Protein AF-A0A7N0VIN5-F1 (afdb_monomer)

Mean predicted aligned error: 4.64 Å

Foldseek 3Di:
DPDDDDPFFFAFADDLVVFDDDPDQLVVLQVVQQVVAFDLQSRLVTTGDWDKAWDFADDQVRVLVVLVVLLVCQVVLQVVQQGHQHDNNDGPPDSHPNVVSQVGRHPLFEERPCCSPPPPDTPVVVVVSLQARQAQFDDDPNHTQGRGRHGLVCQCVQNRPSGHNHHDDPVRVQNSQVPHYYQWGWGFDDDPPDGGTTTIHTGD

Structure (mmCIF, N/CA/C/O backbone):
data_AF-A0A7N0VIN5-F1
#
_entry.id   AF-A0A7N0VIN5-F1
#
loop_
_atom_site.group_PDB
_atom_site.id
_atom_site.type_symbol
_atom_site.label_atom_id
_atom_site.label_alt_id
_atom_site.label_comp_id
_atom_site.label_asym_id
_atom_site.label_entity_id
_atom_site.label_seq_id
_atom_site.pdbx_PDB_ins_code
_atom_site.Cartn_x
_atom_site.Cartn_y
_atom_site.Cartn_z
_atom_site.occupancy
_atom_site.B_iso_or_equiv
_atom_site.auth_seq_id
_atom_site.auth_comp_id
_atom_site.auth_asym_id
_atom_site.auth_atom_id
_atom_site.pdbx_PDB_model_num
ATOM 1 N N . MET A 1 1 ? -17.273 27.435 9.698 1.00 83.25 1 MET A N 1
ATOM 2 C CA . MET A 1 1 ? -17.588 26.054 9.263 1.00 83.25 1 MET A CA 1
ATOM 3 C C . MET A 1 1 ? -17.747 25.079 10.428 1.00 83.25 1 MET A C 1
ATOM 5 O O . MET A 1 1 ? -18.462 24.111 10.243 1.00 83.25 1 MET A O 1
ATOM 9 N N . GLY A 1 2 ? -17.139 25.304 11.606 1.00 94.44 2 GLY A N 1
ATOM 10 C CA . GLY A 1 2 ? -17.330 24.402 12.757 1.00 94.44 2 GLY A CA 1
ATOM 11 C C . GLY A 1 2 ? -16.689 23.020 12.572 1.00 94.44 2 GLY A C 1
ATOM 12 O O . GLY A 1 2 ? -17.225 22.033 13.057 1.00 94.44 2 GLY A O 1
ATOM 13 N N . ILE A 1 3 ? -15.572 22.951 11.838 1.00 95.62 3 ILE A N 1
ATOM 14 C CA . ILE A 1 3 ? -14.861 21.713 11.487 1.00 95.62 3 ILE A CA 1
ATOM 15 C C . ILE A 1 3 ? -13.491 21.726 12.168 1.00 95.62 3 ILE A C 1
ATOM 17 O O . ILE A 1 3 ? -12.787 22.733 12.100 1.00 95.62 3 ILE A O 1
ATOM 21 N N . GLY A 1 4 ? -13.122 20.608 12.793 1.00 96.06 4 GLY A N 1
ATOM 22 C CA . GLY A 1 4 ? -11.784 20.349 13.325 1.00 96.06 4 GLY A CA 1
ATOM 23 C C . GLY A 1 4 ? -11.135 19.149 12.635 1.00 96.06 4 GLY A C 1
ATOM 24 O O . GLY A 1 4 ? -11.827 18.318 12.048 1.00 96.06 4 GLY A O 1
ATOM 25 N N . PHE A 1 5 ? -9.809 19.055 12.721 1.00 96.62 5 PHE A N 1
ATOM 26 C CA . PHE A 1 5 ? -9.026 17.938 12.192 1.00 96.62 5 PHE A CA 1
ATOM 27 C C . PHE A 1 5 ? -8.421 17.135 13.343 1.00 96.62 5 PHE A C 1
ATOM 29 O O . PHE A 1 5 ? -8.008 17.707 14.350 1.00 96.62 5 PHE A O 1
ATOM 36 N N . LEU A 1 6 ? -8.365 15.813 13.184 1.00 96.38 6 LEU A N 1
ATOM 37 C CA . LEU A 1 6 ? -7.820 14.889 14.176 1.00 96.38 6 LEU A CA 1
ATOM 38 C C . LEU A 1 6 ? -6.637 14.127 13.574 1.00 96.38 6 LEU A C 1
ATOM 40 O O . LEU A 1 6 ? -6.800 13.410 12.589 1.00 96.38 6 LEU A O 1
ATOM 44 N N . GLY A 1 7 ? -5.458 14.270 14.181 1.00 95.88 7 GLY A N 1
ATOM 45 C CA . GLY A 1 7 ? -4.265 13.502 13.827 1.00 95.88 7 GLY A CA 1
ATOM 46 C C . GLY A 1 7 ? -4.231 12.170 14.573 1.00 95.88 7 GLY A C 1
ATOM 47 O O . GLY A 1 7 ? -3.720 12.106 15.688 1.00 95.88 7 GLY A O 1
ATOM 48 N N . ILE A 1 8 ? -4.789 11.119 13.974 1.00 96.62 8 ILE A N 1
ATOM 49 C CA . ILE A 1 8 ? -4.815 9.762 14.537 1.00 96.62 8 ILE A CA 1
ATOM 50 C C . ILE A 1 8 ? -4.662 8.729 13.417 1.00 96.62 8 ILE A C 1
ATOM 52 O O . ILE A 1 8 ? -5.166 8.950 12.318 1.00 96.62 8 ILE A O 1
ATOM 56 N N . GLY A 1 9 ? -3.975 7.614 13.680 1.00 96.25 9 GLY A N 1
ATOM 57 C CA . GLY A 1 9 ? -3.679 6.602 12.656 1.00 96.25 9 GLY A CA 1
ATOM 58 C C . GLY A 1 9 ? -4.911 5.821 12.182 1.00 96.25 9 GLY A C 1
ATOM 59 O O . GLY A 1 9 ? -4.921 5.304 11.067 1.00 96.25 9 GLY A O 1
ATOM 60 N N . PHE A 1 10 ? -5.967 5.763 13.002 1.00 98.06 10 PHE A N 1
ATOM 61 C CA . PHE A 1 10 ? -7.222 5.076 12.699 1.00 98.06 10 PHE A CA 1
ATOM 62 C C . PHE A 1 10 ? -8.427 5.828 13.272 1.00 98.06 10 PHE A C 1
ATOM 64 O O . PHE A 1 10 ? -8.359 6.316 14.399 1.00 98.06 10 PHE A O 1
ATOM 71 N N . GLN A 1 11 ? -9.533 5.897 12.527 1.00 97.88 11 GLN A N 1
ATOM 72 C CA . GLN A 1 11 ? -10.783 6.539 12.944 1.00 97.88 11 GLN A CA 1
ATOM 73 C C . GLN A 1 11 ? -11.311 5.923 14.259 1.00 97.88 11 GLN A C 1
ATOM 75 O O . GLN A 1 11 ? -11.786 4.786 14.255 1.00 97.88 11 GLN A O 1
ATOM 80 N N . PRO A 1 12 ? -11.298 6.667 15.383 1.00 97.94 12 PRO A N 1
ATOM 81 C CA . PRO A 1 12 ? -11.552 6.078 16.693 1.00 97.94 12 PRO A CA 1
ATOM 82 C C . PRO A 1 12 ? -13.034 5.854 17.003 1.00 97.94 12 PRO A C 1
ATOM 84 O O . PRO A 1 12 ? -13.335 5.100 17.923 1.00 97.94 12 PRO A O 1
ATOM 87 N N . LYS A 1 13 ? -13.964 6.526 16.308 1.00 98.25 13 LYS A N 1
ATOM 88 C CA . LYS A 1 13 ? -15.381 6.615 16.711 1.00 98.25 13 LYS A CA 1
ATOM 89 C C . LYS A 1 13 ? -16.357 5.958 15.739 1.00 98.25 13 LYS A C 1
ATOM 91 O O . LYS A 1 13 ? -17.303 5.324 16.191 1.00 98.25 13 LYS A O 1
ATOM 96 N N . TRP A 1 14 ? -16.174 6.163 14.441 1.00 98.12 14 TRP A N 1
ATOM 97 C CA . TRP A 1 14 ? -17.169 5.801 13.429 1.00 98.12 14 TRP A CA 1
ATOM 98 C C . TRP A 1 14 ? -16.881 4.441 12.786 1.00 98.12 14 TRP A C 1
ATOM 100 O O . TRP A 1 14 ? -15.720 4.065 12.583 1.00 98.12 14 TRP A O 1
ATOM 110 N N . GLY A 1 15 ? -17.945 3.710 12.456 1.00 97.38 15 GLY A N 1
ATOM 111 C CA . GLY A 1 15 ? -17.854 2.459 11.713 1.00 97.38 15 GLY A CA 1
ATOM 112 C C . GLY A 1 15 ? -17.594 2.713 10.230 1.00 97.38 15 GLY A C 1
ATOM 113 O O . GLY A 1 15 ? -17.790 3.819 9.729 1.00 97.38 15 GLY A O 1
ATOM 114 N N . LEU A 1 16 ? -17.190 1.675 9.493 1.00 95.44 16 LEU A N 1
ATOM 115 C CA . LEU A 1 16 ? -16.915 1.778 8.053 1.00 95.44 16 LEU A CA 1
ATOM 116 C C . LEU A 1 16 ? -18.110 2.339 7.256 1.00 95.44 16 LEU A C 1
ATOM 118 O O . LEU A 1 16 ? -17.934 3.171 6.370 1.00 95.44 16 LEU A O 1
ATOM 122 N N . LYS A 1 17 ? -19.331 1.924 7.614 1.00 95.94 17 LYS A N 1
ATOM 123 C CA . LYS A 1 17 ? -20.592 2.368 6.989 1.00 95.94 17 LYS A CA 1
ATOM 124 C C . LYS A 1 17 ? -20.883 3.865 7.156 1.00 95.94 17 LYS A C 1
ATOM 126 O O . LYS A 1 17 ? -21.690 4.407 6.410 1.00 95.94 17 LYS A O 1
ATOM 131 N N . ASP A 1 18 ? -20.257 4.504 8.141 1.00 96.81 18 ASP A N 1
ATOM 132 C CA . ASP A 1 18 ? -20.474 5.912 8.471 1.00 96.81 18 ASP A CA 1
ATOM 133 C C . ASP A 1 18 ? -19.492 6.828 7.712 1.00 96.81 18 ASP A C 1
ATOM 135 O O . ASP A 1 18 ? -19.620 8.053 7.757 1.00 96.81 18 ASP A O 1
ATOM 139 N N . ILE A 1 19 ? -18.489 6.255 7.029 1.00 96.12 19 ILE A N 1
ATOM 140 C CA . ILE A 1 19 ? -17.453 7.022 6.336 1.00 96.12 19 ILE A CA 1
ATOM 141 C C . ILE A 1 19 ? -17.935 7.424 4.936 1.00 96.12 19 ILE A C 1
ATOM 143 O O . ILE A 1 19 ? -18.267 6.555 4.124 1.00 96.12 19 ILE A O 1
ATOM 147 N N . PRO A 1 20 ? -17.939 8.727 4.597 1.00 94.31 20 PRO A N 1
ATOM 148 C CA . PRO A 1 20 ? -18.310 9.170 3.264 1.00 94.31 20 PRO A CA 1
ATOM 149 C C . PRO A 1 20 ? -17.272 8.719 2.233 1.00 94.31 20 PRO A C 1
ATOM 151 O O . PRO A 1 20 ? -16.064 8.898 2.401 1.00 94.31 20 PRO A O 1
ATOM 154 N N . ILE A 1 21 ? -17.756 8.180 1.118 1.00 92.00 21 ILE A N 1
ATOM 155 C CA . ILE A 1 21 ? -16.908 7.716 0.022 1.00 92.00 21 ILE A CA 1
ATOM 156 C C . ILE A 1 21 ? -16.659 8.876 -0.937 1.00 92.00 21 ILE A C 1
ATOM 158 O O . ILE A 1 21 ? -17.591 9.507 -1.436 1.00 92.00 21 ILE A O 1
ATOM 162 N N . MET A 1 22 ? -15.388 9.148 -1.226 1.00 90.62 22 MET A N 1
ATOM 163 C CA . MET A 1 22 ? -15.026 10.157 -2.218 1.00 90.62 22 MET A CA 1
ATOM 164 C C . MET A 1 22 ? -15.397 9.676 -3.629 1.00 90.62 22 MET A C 1
ATOM 166 O O . MET A 1 22 ? -15.037 8.549 -3.980 1.00 90.62 22 MET A O 1
ATOM 170 N N . PRO A 1 23 ? -16.042 10.512 -4.468 1.00 88.69 23 PRO A N 1
ATOM 171 C CA . PRO A 1 23 ? -16.510 10.128 -5.801 1.00 88.69 23 PRO A CA 1
ATOM 172 C C . PRO A 1 23 ? -15.348 10.055 -6.810 1.00 88.69 23 PRO A C 1
ATOM 174 O O . PRO A 1 23 ? -15.235 10.864 -7.728 1.00 88.69 23 PRO A O 1
ATOM 177 N N . LYS A 1 24 ? -14.436 9.096 -6.616 1.00 90.06 24 LYS A N 1
ATOM 178 C CA . LYS A 1 24 ? -13.283 8.825 -7.485 1.00 90.06 24 LYS A CA 1
ATOM 179 C C . LYS A 1 24 ? -13.388 7.410 -8.050 1.00 90.06 24 LYS A C 1
ATOM 181 O O . LYS A 1 24 ? -13.345 6.455 -7.283 1.00 90.06 24 LYS A O 1
ATOM 186 N N . GLY A 1 25 ? -13.430 7.274 -9.379 1.00 88.56 25 GLY A N 1
ATOM 187 C CA . GLY A 1 25 ? -13.616 5.975 -10.051 1.00 88.56 25 GLY A CA 1
ATOM 188 C C . GLY A 1 25 ? -12.607 4.897 -9.633 1.00 88.56 25 GLY A C 1
ATOM 189 O O . GLY A 1 25 ? -12.989 3.758 -9.397 1.00 88.56 25 GLY A O 1
ATOM 190 N N . ARG A 1 26 ? -11.335 5.259 -9.407 1.00 92.56 26 ARG A N 1
ATOM 191 C CA . ARG A 1 26 ? -10.326 4.306 -8.904 1.00 92.56 26 ARG A CA 1
ATOM 192 C C . ARG A 1 26 ? -10.699 3.650 -7.565 1.00 92.56 26 ARG A C 1
ATOM 194 O O . ARG A 1 26 ? -10.323 2.511 -7.321 1.00 92.56 26 ARG A O 1
ATOM 201 N N . TYR A 1 27 ? -11.420 4.361 -6.690 1.00 92.94 27 TYR A N 1
ATOM 202 C CA . TYR A 1 27 ? -11.806 3.835 -5.378 1.00 92.94 27 TYR A CA 1
ATOM 203 C C . TYR A 1 27 ? -12.941 2.825 -5.473 1.00 92.94 27 TYR A C 1
ATOM 205 O O . TYR A 1 27 ? -13.027 1.956 -4.615 1.00 92.94 27 TYR A O 1
ATOM 213 N N . GLU A 1 28 ? -13.775 2.898 -6.509 1.00 94.94 28 GLU A N 1
ATOM 214 C CA . GLU A 1 28 ? -14.805 1.891 -6.750 1.00 94.94 28 GLU A CA 1
ATOM 215 C C . GLU A 1 28 ? -14.178 0.532 -7.076 1.00 94.94 28 GLU A C 1
ATOM 217 O O . GLU A 1 28 ? -14.516 -0.461 -6.435 1.00 94.94 28 GLU A O 1
ATOM 222 N N . ILE A 1 29 ? -13.196 0.516 -7.983 1.00 96.88 29 ILE A N 1
ATOM 223 C CA . ILE A 1 29 ? -12.442 -0.690 -8.354 1.00 96.88 29 ILE A CA 1
ATOM 224 C C . ILE A 1 29 ? -11.766 -1.297 -7.119 1.00 96.88 29 ILE A C 1
ATOM 226 O O . ILE A 1 29 ? -11.985 -2.462 -6.791 1.00 96.88 29 ILE A O 1
ATOM 230 N N . MET A 1 30 ? -11.002 -0.485 -6.378 1.00 96.44 30 MET A N 1
ATOM 231 C CA . MET A 1 30 ? -10.311 -0.946 -5.170 1.00 96.44 30 MET A CA 1
ATOM 232 C C . MET A 1 30 ? -11.292 -1.466 -4.111 1.00 96.44 30 MET A C 1
ATOM 234 O O . MET A 1 30 ? -11.083 -2.547 -3.574 1.00 96.44 30 MET A O 1
ATOM 238 N N . ARG A 1 31 ? -12.399 -0.758 -3.846 1.00 95.62 31 ARG A N 1
ATOM 239 C CA . ARG A 1 31 ? -13.418 -1.181 -2.868 1.00 95.62 31 ARG A CA 1
ATOM 240 C C . ARG A 1 31 ? -14.033 -2.533 -3.233 1.00 95.62 31 ARG A C 1
ATOM 242 O O . ARG A 1 31 ? -14.311 -3.329 -2.344 1.00 95.62 31 ARG A O 1
ATOM 249 N N . ASN A 1 32 ? -14.241 -2.793 -4.521 1.00 96.44 32 ASN A N 1
ATOM 250 C CA . ASN A 1 32 ? -14.783 -4.066 -4.993 1.00 96.44 32 ASN A CA 1
ATOM 251 C C . ASN A 1 32 ? -13.740 -5.198 -4.951 1.00 96.44 32 ASN A C 1
ATOM 253 O O . ASN A 1 32 ? -14.112 -6.370 -4.873 1.00 96.44 32 ASN A O 1
ATOM 257 N N . TYR A 1 33 ? -12.448 -4.866 -5.018 1.00 97.75 33 TYR A N 1
ATOM 258 C CA . TYR A 1 33 ? -11.361 -5.841 -5.019 1.00 97.75 33 TYR A CA 1
ATOM 259 C C . TYR A 1 33 ? -10.855 -6.206 -3.621 1.00 97.75 33 TYR A C 1
ATOM 261 O O . TYR A 1 33 ? -10.622 -7.384 -3.376 1.00 97.75 33 TYR A O 1
ATOM 269 N N . MET A 1 34 ? -10.730 -5.246 -2.695 1.00 96.56 34 MET A N 1
ATOM 270 C CA . MET A 1 34 ? -10.165 -5.477 -1.353 1.00 96.56 34 MET A CA 1
ATOM 271 C C . MET A 1 34 ? -10.767 -6.692 -0.620 1.00 96.56 34 MET A C 1
ATOM 273 O O . MET A 1 34 ? -9.989 -7.501 -0.121 1.00 96.56 34 MET A O 1
ATOM 277 N N . PRO A 1 35 ? -12.101 -6.921 -0.613 1.00 97.00 35 PRO A N 1
ATOM 278 C CA . PRO A 1 35 ? -12.687 -8.090 0.053 1.00 97.00 35 PRO A CA 1
ATOM 279 C C . PRO A 1 35 ? -12.270 -9.447 -0.535 1.00 97.00 35 PRO A C 1
ATOM 281 O O . PRO A 1 35 ? -12.534 -10.481 0.072 1.00 97.00 35 PRO A O 1
ATOM 284 N N . LYS A 1 36 ? -11.673 -9.467 -1.734 1.00 97.44 36 LYS A N 1
ATOM 285 C CA . LYS A 1 36 ? -11.196 -10.683 -2.406 1.00 97.44 36 LYS A CA 1
ATOM 286 C C . LYS A 1 36 ? -9.778 -11.078 -1.979 1.00 97.44 36 LYS 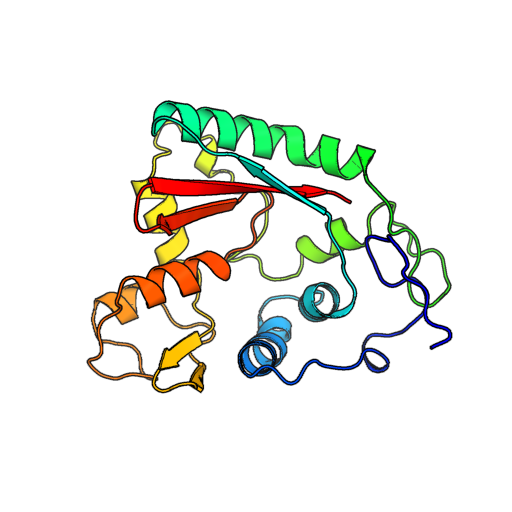A C 1
ATOM 288 O O . LYS A 1 36 ? -9.370 -12.196 -2.270 1.00 97.44 36 LYS A O 1
ATOM 293 N N . VAL A 1 37 ? -9.029 -10.170 -1.345 1.00 96.94 37 VAL A N 1
ATOM 294 C CA . VAL A 1 37 ? -7.588 -10.330 -1.058 1.00 96.94 37 VAL A CA 1
ATOM 295 C C . VAL A 1 37 ? -7.208 -10.136 0.411 1.00 96.94 37 VAL A C 1
ATOM 297 O O . VAL A 1 37 ? -6.086 -10.468 0.785 1.00 96.94 37 VAL A O 1
ATOM 300 N N . GLY A 1 38 ? -8.128 -9.646 1.241 1.00 96.12 38 GLY A N 1
ATOM 301 C CA . GLY A 1 38 ? -7.942 -9.488 2.682 1.00 96.12 38 GLY A CA 1
ATOM 302 C C . GLY A 1 38 ? -9.231 -9.039 3.367 1.00 96.12 38 GLY A C 1
ATOM 303 O O . GLY A 1 38 ? -10.201 -8.658 2.704 1.00 96.12 38 GLY A O 1
ATOM 304 N N . THR A 1 39 ? -9.269 -9.075 4.701 1.00 96.69 39 THR A N 1
ATOM 305 C CA . THR A 1 39 ? -10.468 -8.670 5.458 1.00 96.69 39 THR A CA 1
ATOM 306 C C . THR A 1 39 ? -10.422 -7.219 5.935 1.00 96.69 39 THR A C 1
ATOM 308 O O . THR A 1 39 ? -11.469 -6.627 6.199 1.00 96.69 39 THR A O 1
ATOM 311 N N . LEU A 1 40 ? -9.235 -6.602 5.972 1.00 97.00 40 LEU A N 1
ATOM 312 C CA . LEU A 1 40 ? -9.021 -5.256 6.519 1.00 97.00 40 LEU A CA 1
ATOM 313 C C . LEU A 1 40 ? -8.760 -4.185 5.445 1.00 97.00 40 LEU A C 1
ATOM 315 O O . LEU A 1 40 ? -8.643 -3.000 5.761 1.00 97.00 40 LEU A O 1
ATOM 319 N N . GLY A 1 41 ? -8.731 -4.552 4.160 1.00 96.81 41 GLY A N 1
ATOM 320 C CA . GLY A 1 41 ? -8.409 -3.617 3.074 1.00 96.81 41 GLY A CA 1
ATOM 321 C C . GLY A 1 41 ? -9.385 -2.439 2.930 1.00 96.81 41 GLY A C 1
ATOM 322 O O . GLY A 1 41 ? -8.976 -1.334 2.574 1.00 96.81 41 GLY A O 1
ATOM 323 N N . LEU A 1 42 ? -10.666 -2.616 3.270 1.00 97.31 42 LEU A N 1
ATOM 324 C CA . LEU A 1 42 ? -11.622 -1.498 3.291 1.00 97.31 42 LEU A CA 1
ATOM 325 C C . LEU A 1 42 ? -11.344 -0.521 4.440 1.00 97.31 42 LEU A C 1
ATOM 327 O O . LEU A 1 42 ? -11.472 0.692 4.273 1.00 97.31 42 LEU A O 1
ATOM 331 N N . ASP A 1 43 ? -10.914 -1.035 5.587 1.00 97.75 43 ASP A N 1
ATOM 332 C CA . ASP A 1 43 ? -10.531 -0.207 6.724 1.00 97.75 43 ASP A CA 1
ATOM 333 C C . ASP A 1 43 ? -9.254 0.575 6.451 1.00 97.75 43 ASP A C 1
ATOM 335 O O . ASP A 1 43 ? -9.188 1.761 6.781 1.00 97.75 43 ASP A O 1
ATOM 339 N N . MET A 1 44 ? -8.296 -0.036 5.750 1.00 96.69 44 MET A N 1
ATOM 340 C CA . MET A 1 44 ? -7.139 0.672 5.206 1.00 96.69 44 MET A CA 1
ATOM 341 C C . MET A 1 44 ? -7.591 1.862 4.352 1.00 96.69 44 MET A C 1
ATOM 343 O O . MET A 1 44 ? -7.176 2.993 4.606 1.00 96.69 44 MET A O 1
ATOM 347 N N . MET A 1 45 ? -8.497 1.633 3.397 1.00 95.56 45 MET A N 1
ATOM 348 C CA . MET A 1 45 ? -8.930 2.663 2.449 1.00 95.56 45 MET A CA 1
ATOM 349 C C . MET A 1 45 ? -9.655 3.847 3.095 1.00 95.56 45 MET A C 1
ATOM 351 O O . MET A 1 45 ? -9.511 4.976 2.623 1.00 95.56 45 MET A O 1
ATOM 355 N N . PHE A 1 46 ? -10.475 3.597 4.118 1.00 96.56 46 PHE A N 1
ATOM 356 C CA . PHE A 1 46 ? -11.455 4.582 4.592 1.00 96.56 46 PHE A CA 1
ATOM 357 C C . PHE A 1 46 ? -11.258 5.033 6.037 1.00 96.56 46 PHE A C 1
ATOM 359 O O . PHE A 1 46 ? -11.761 6.091 6.413 1.00 96.56 46 PHE A O 1
ATOM 366 N N . ARG A 1 47 ? -10.550 4.258 6.861 1.00 97.38 47 ARG A N 1
ATOM 367 C CA . ARG A 1 47 ? -10.418 4.532 8.296 1.00 97.38 47 ARG A CA 1
ATOM 368 C C . ARG A 1 47 ? -8.988 4.776 8.750 1.00 97.38 47 ARG A C 1
ATOM 370 O O . ARG A 1 47 ? -8.825 5.090 9.922 1.00 97.38 47 ARG A O 1
ATOM 377 N N . THR A 1 48 ? -7.981 4.704 7.878 1.00 96.88 48 THR A N 1
ATOM 378 C CA . THR A 1 48 ? -6.586 4.980 8.256 1.00 96.88 48 THR A CA 1
ATOM 379 C C . THR A 1 48 ? -6.073 6.336 7.777 1.00 96.88 48 THR A C 1
ATOM 381 O O . THR A 1 48 ? -6.481 6.847 6.735 1.00 96.88 48 THR A O 1
ATOM 384 N N . CYS A 1 49 ? 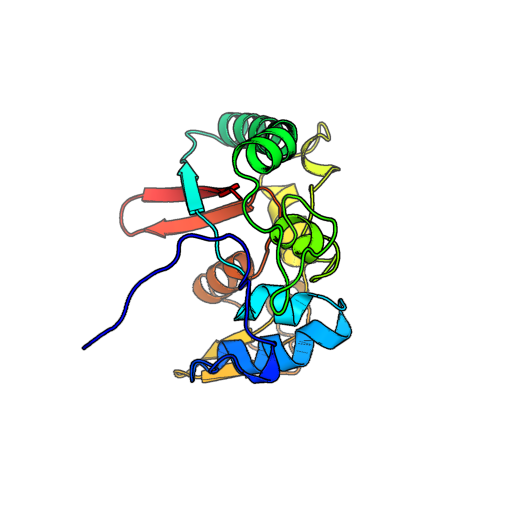-5.134 6.897 8.536 1.00 95.62 49 CYS A N 1
ATOM 385 C CA . CYS A 1 49 ? -4.323 8.050 8.154 1.00 95.62 49 CYS A CA 1
ATOM 386 C C . CYS A 1 49 ? -2.849 7.720 8.406 1.00 95.62 49 CYS A C 1
ATOM 388 O O . CYS A 1 49 ? -2.529 6.841 9.193 1.00 95.62 49 CYS A O 1
ATOM 390 N N . THR A 1 50 ? -1.927 8.411 7.746 1.00 93.00 50 THR A N 1
ATOM 391 C CA . THR A 1 50 ? -0.485 8.192 7.921 1.00 93.00 50 THR A CA 1
ATOM 392 C C . THR A 1 50 ? 0.241 9.512 7.729 1.00 93.00 50 THR A C 1
ATOM 394 O O . THR A 1 50 ? -0.234 10.376 6.991 1.00 93.00 50 THR A O 1
ATOM 397 N N . VAL A 1 51 ? 1.415 9.648 8.337 1.00 89.25 51 VAL A N 1
ATOM 398 C CA . VAL A 1 51 ? 2.434 10.580 7.843 1.00 89.25 51 VAL A CA 1
ATOM 399 C C . VAL A 1 51 ? 3.488 9.780 7.092 1.00 89.25 51 VAL A C 1
ATOM 401 O O . VAL A 1 51 ? 3.752 8.623 7.433 1.00 89.25 51 VAL A O 1
ATOM 404 N N . GLN A 1 52 ? 4.008 10.366 6.020 1.00 86.38 52 GLN A N 1
ATOM 405 C CA . GLN A 1 52 ? 5.001 9.753 5.152 1.00 86.38 52 GLN A CA 1
ATOM 406 C C . GLN A 1 52 ? 6.085 10.768 4.810 1.00 86.38 52 GLN A C 1
ATOM 408 O O . GLN A 1 52 ? 5.802 11.956 4.651 1.00 86.38 52 GLN A O 1
ATOM 413 N N . VAL A 1 53 ? 7.321 10.288 4.708 1.00 84.44 53 VAL A N 1
ATOM 414 C CA . VAL A 1 53 ? 8.454 11.043 4.162 1.00 84.44 53 VAL A CA 1
ATOM 415 C C . VAL A 1 53 ? 8.901 10.374 2.876 1.00 84.44 53 VAL A C 1
ATOM 417 O O . VAL A 1 53 ? 8.706 9.173 2.736 1.00 84.44 53 VAL A O 1
ATOM 420 N N . ASN A 1 54 ? 9.490 11.169 1.988 1.00 84.62 54 ASN A N 1
ATOM 421 C CA . ASN A 1 54 ? 10.004 10.778 0.686 1.00 84.62 54 ASN A CA 1
ATOM 422 C C . ASN A 1 54 ? 11.491 11.121 0.625 1.00 84.62 54 ASN A C 1
ATOM 424 O O . ASN A 1 54 ? 11.843 12.270 0.893 1.00 84.62 54 ASN A O 1
ATOM 428 N N . LEU A 1 55 ? 12.348 10.156 0.287 1.00 83.62 55 LEU A N 1
ATOM 429 C CA . LEU A 1 55 ? 13.799 10.360 0.201 1.00 83.62 55 LEU A CA 1
ATOM 430 C C . LEU A 1 55 ? 14.341 9.879 -1.146 1.00 83.62 55 LEU A C 1
ATOM 432 O O . LEU A 1 55 ? 14.029 8.765 -1.552 1.00 83.62 55 LEU A O 1
ATOM 436 N N . ASP A 1 56 ? 15.206 10.680 -1.765 1.00 85.94 56 ASP A N 1
ATOM 437 C CA . ASP A 1 56 ? 15.923 10.320 -2.991 1.00 85.94 56 ASP A CA 1
ATOM 438 C C . ASP A 1 56 ? 17.144 9.428 -2.713 1.00 85.94 56 ASP A C 1
ATOM 440 O O . ASP A 1 56 ? 17.648 9.348 -1.585 1.00 85.94 56 ASP A O 1
ATOM 444 N N . PHE A 1 57 ? 17.694 8.816 -3.763 1.00 84.50 57 PHE A N 1
ATOM 445 C CA . PHE A 1 57 ? 19.015 8.183 -3.756 1.00 84.50 57 PHE A CA 1
ATOM 446 C C . PHE A 1 57 ? 19.870 8.620 -4.941 1.00 84.50 57 PHE A C 1
ATOM 448 O O . PHE A 1 57 ? 19.369 9.133 -5.937 1.00 84.50 57 PHE A O 1
ATOM 455 N N . SER A 1 58 ? 21.175 8.380 -4.842 1.00 89.44 58 SER A N 1
ATOM 456 C CA . SER A 1 58 ? 22.153 8.768 -5.865 1.00 89.44 58 SER A CA 1
ATOM 457 C C . SER A 1 58 ? 22.566 7.644 -6.820 1.00 89.44 58 SER A C 1
ATOM 459 O O . SER A 1 58 ? 23.163 7.915 -7.858 1.00 89.44 58 SER A O 1
ATOM 461 N N . SER A 1 59 ? 22.302 6.381 -6.474 1.00 89.25 59 SER A N 1
ATOM 462 C CA . SER A 1 59 ? 22.677 5.199 -7.263 1.00 89.25 59 SER A CA 1
ATOM 463 C C . SER A 1 59 ? 21.870 3.970 -6.836 1.00 89.25 59 SER A C 1
ATOM 465 O O . SER A 1 59 ? 21.235 3.987 -5.782 1.00 89.25 59 SER A O 1
ATOM 467 N N . GLU A 1 60 ? 21.946 2.880 -7.604 1.00 90.19 60 GLU A N 1
ATOM 468 C CA . GLU A 1 60 ? 21.364 1.585 -7.215 1.00 90.19 60 GLU A CA 1
ATOM 469 C C . GLU A 1 60 ? 21.909 1.088 -5.869 1.00 90.19 60 GLU A C 1
ATOM 471 O O . GLU A 1 60 ? 21.150 0.676 -4.997 1.00 90.19 60 GLU A O 1
ATOM 476 N N . ALA A 1 61 ? 23.220 1.214 -5.647 1.00 94.75 61 ALA A N 1
ATOM 477 C CA . ALA A 1 61 ? 23.841 0.829 -4.384 1.00 94.75 61 ALA A CA 1
ATOM 478 C C . ALA A 1 61 ? 23.315 1.658 -3.193 1.00 94.75 61 ALA A C 1
ATOM 480 O O . ALA A 1 61 ? 23.099 1.118 -2.106 1.00 94.75 61 ALA A O 1
ATOM 481 N N . ASP A 1 62 ? 23.091 2.964 -3.384 1.00 92.81 62 ASP A N 1
ATOM 482 C CA . ASP A 1 62 ? 22.479 3.830 -2.366 1.00 92.81 62 ASP A CA 1
ATOM 483 C C . ASP A 1 62 ? 21.003 3.461 -2.125 1.00 92.81 62 ASP A C 1
ATOM 485 O O . ASP A 1 62 ? 20.575 3.369 -0.973 1.00 92.81 62 ASP A O 1
ATOM 489 N N . MET A 1 63 ? 20.250 3.154 -3.189 1.00 91.19 63 MET A N 1
ATOM 490 C CA . MET A 1 63 ? 18.873 2.655 -3.105 1.00 91.19 63 MET A CA 1
ATOM 491 C C . MET A 1 63 ? 18.794 1.385 -2.258 1.00 91.19 63 MET A C 1
ATOM 493 O O . MET A 1 63 ? 18.054 1.364 -1.277 1.00 91.19 63 MET A O 1
ATOM 497 N N . ILE A 1 64 ? 19.600 0.364 -2.571 1.00 93.62 64 ILE A N 1
ATOM 498 C CA . ILE A 1 64 ? 19.614 -0.922 -1.857 1.00 93.62 64 ILE A CA 1
ATOM 499 C C . ILE A 1 64 ? 19.891 -0.708 -0.365 1.00 93.62 64 ILE A C 1
ATOM 501 O O . ILE A 1 64 ? 19.190 -1.250 0.493 1.00 93.62 64 ILE A O 1
ATOM 505 N N . ARG A 1 65 ? 20.888 0.124 -0.035 1.00 95.06 65 ARG A N 1
ATOM 506 C CA . ARG A 1 65 ? 21.238 0.449 1.357 1.00 95.06 65 ARG A CA 1
ATOM 507 C C . ARG A 1 65 ? 20.084 1.128 2.088 1.00 95.06 65 ARG A C 1
ATOM 509 O O . ARG A 1 65 ? 19.767 0.730 3.209 1.00 95.06 65 ARG A O 1
ATOM 516 N N . LYS A 1 66 ? 19.456 2.132 1.468 1.00 92.94 66 LYS A N 1
ATOM 517 C CA . LYS A 1 66 ? 18.306 2.847 2.041 1.00 92.94 66 LYS A CA 1
ATOM 518 C C . LYS A 1 66 ? 17.103 1.926 2.208 1.00 92.94 66 LYS A C 1
ATOM 520 O O . LYS A 1 66 ? 16.493 1.953 3.270 1.00 92.94 66 LYS A O 1
ATOM 525 N N . PHE A 1 67 ? 16.822 1.060 1.235 1.00 92.56 67 PHE A N 1
ATOM 526 C CA . PHE A 1 67 ? 15.733 0.082 1.290 1.00 92.56 67 PHE A CA 1
ATOM 527 C C . PHE A 1 67 ? 15.896 -0.893 2.446 1.00 92.56 67 PHE A C 1
ATOM 529 O O . PHE A 1 67 ? 15.011 -0.979 3.298 1.00 92.56 67 PHE A O 1
ATOM 536 N N . ARG A 1 68 ? 17.053 -1.548 2.544 1.00 95.12 68 ARG A N 1
ATOM 537 C CA . ARG A 1 68 ? 17.352 -2.467 3.649 1.00 95.12 68 ARG A CA 1
ATOM 538 C C . ARG A 1 68 ? 17.268 -1.766 5.005 1.00 95.12 68 ARG A C 1
ATOM 540 O O . ARG A 1 68 ? 16.650 -2.294 5.926 1.00 95.12 68 ARG A O 1
ATOM 547 N N . ALA A 1 69 ? 17.841 -0.565 5.120 1.00 94.81 69 ALA A N 1
ATOM 548 C CA . ALA A 1 69 ? 17.791 0.211 6.357 1.00 94.81 69 ALA A CA 1
ATOM 549 C C . ALA A 1 69 ? 16.356 0.604 6.735 1.00 94.81 69 ALA A C 1
ATOM 551 O O . ALA A 1 69 ? 15.950 0.401 7.876 1.00 94.81 69 ALA A O 1
ATOM 552 N N . GLY A 1 70 ? 15.573 1.132 5.792 1.00 91.44 70 GLY A N 1
ATOM 553 C CA . GLY A 1 70 ? 14.198 1.535 6.064 1.00 91.44 70 GLY A CA 1
ATOM 554 C C . GLY A 1 70 ? 13.322 0.352 6.445 1.00 91.44 70 GLY A C 1
ATOM 555 O O . GLY A 1 70 ? 12.627 0.450 7.446 1.00 91.44 70 GLY A O 1
ATOM 556 N N . LEU A 1 71 ? 13.410 -0.780 5.735 1.00 92.06 71 LEU A N 1
ATOM 557 C CA . LEU A 1 71 ? 12.642 -1.978 6.087 1.00 92.06 71 LEU A CA 1
ATOM 558 C C . LEU A 1 71 ? 13.000 -2.473 7.487 1.00 92.06 71 LEU A C 1
ATOM 560 O O . LEU A 1 71 ? 12.110 -2.701 8.300 1.00 92.06 71 LEU A O 1
ATOM 564 N N . ALA A 1 72 ? 14.292 -2.589 7.801 1.00 94.31 72 ALA A N 1
ATOM 565 C CA . ALA A 1 72 ? 14.735 -3.060 9.111 1.00 94.31 72 ALA A CA 1
ATOM 566 C C . ALA A 1 72 ? 14.286 -2.135 10.259 1.00 94.31 72 ALA A C 1
ATOM 568 O O . ALA A 1 72 ? 13.963 -2.608 11.348 1.00 94.31 72 ALA A O 1
ATOM 569 N N . LEU A 1 73 ? 14.249 -0.820 10.022 1.00 93.94 73 LEU A N 1
ATOM 570 C CA . LEU A 1 73 ? 13.870 0.181 11.025 1.00 93.94 73 LEU A CA 1
ATOM 571 C C . LEU A 1 73 ? 12.363 0.470 11.066 1.00 93.94 73 LEU A C 1
ATOM 573 O O . LEU A 1 73 ? 11.889 1.103 12.013 1.00 93.94 73 LEU A O 1
ATOM 577 N N . GLN A 1 74 ? 11.594 -0.002 10.087 1.00 91.56 74 GLN A N 1
ATOM 578 C CA . GLN A 1 74 ? 10.175 0.309 9.963 1.00 91.56 74 GLN A CA 1
ATOM 579 C C . GLN A 1 74 ? 9.332 -0.122 11.182 1.00 91.56 74 GLN A C 1
ATOM 581 O O . GLN A 1 74 ? 8.491 0.668 11.627 1.00 91.56 74 GLN A O 1
ATOM 586 N N . PRO A 1 75 ? 9.551 -1.299 11.807 1.00 92.75 75 PRO A N 1
ATOM 587 C CA . PRO A 1 75 ? 8.831 -1.661 13.029 1.00 92.75 75 PRO A CA 1
ATOM 588 C C . 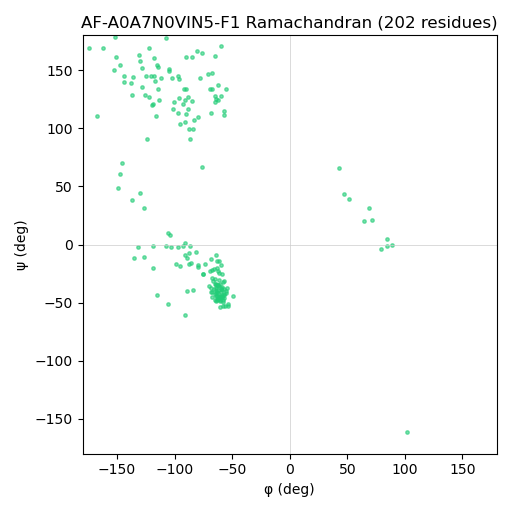PRO A 1 75 ? 9.138 -0.727 14.209 1.00 92.75 75 PRO A C 1
ATOM 590 O O . PRO A 1 75 ? 8.248 -0.425 15.004 1.00 92.75 75 PRO A O 1
ATOM 593 N N . ILE A 1 76 ? 10.370 -0.210 14.304 1.00 94.50 76 ILE A N 1
ATOM 594 C CA . ILE A 1 76 ? 10.767 0.760 15.340 1.00 94.50 76 ILE A CA 1
ATOM 595 C C . ILE A 1 76 ? 10.042 2.088 15.111 1.00 94.50 76 ILE A C 1
ATOM 597 O O . ILE A 1 76 ? 9.473 2.654 16.045 1.00 94.50 76 ILE A O 1
ATOM 601 N N . ALA A 1 77 ? 10.008 2.561 13.863 1.00 91.00 77 ALA A N 1
ATOM 602 C CA . ALA A 1 77 ? 9.246 3.745 13.483 1.00 91.00 77 ALA A CA 1
ATOM 603 C C . ALA A 1 77 ? 7.748 3.575 13.789 1.00 91.00 77 ALA A C 1
ATOM 605 O O . ALA A 1 77 ? 7.125 4.462 14.366 1.00 91.00 77 ALA A O 1
ATOM 606 N N . THR A 1 78 ? 7.172 2.413 13.484 1.00 92.88 78 THR A N 1
ATOM 607 C CA . THR A 1 78 ? 5.772 2.109 13.812 1.00 92.88 78 THR A CA 1
ATOM 608 C C . THR A 1 78 ? 5.518 2.162 15.317 1.00 92.88 78 THR A C 1
ATOM 610 O O . THR A 1 78 ? 4.535 2.763 15.741 1.00 92.88 78 THR A O 1
ATOM 613 N N . ALA A 1 79 ? 6.410 1.593 16.133 1.00 94.12 79 ALA A N 1
ATOM 614 C CA . ALA A 1 79 ? 6.277 1.610 17.587 1.00 94.12 79 ALA A CA 1
ATOM 615 C C . ALA A 1 79 ? 6.363 3.031 18.173 1.00 94.12 79 ALA A C 1
ATOM 617 O O . ALA A 1 79 ? 5.553 3.386 19.026 1.00 94.12 79 ALA A O 1
ATOM 618 N N . LEU A 1 80 ? 7.299 3.860 17.693 1.00 95.69 80 LEU A N 1
ATOM 619 C CA . LEU A 1 80 ? 7.466 5.248 18.148 1.00 95.69 80 LEU A CA 1
ATOM 620 C C . LEU A 1 80 ? 6.263 6.138 17.814 1.00 95.69 80 LEU A C 1
ATOM 622 O O . LEU A 1 80 ? 5.942 7.048 18.574 1.00 95.69 80 LEU A O 1
ATOM 626 N N . PHE A 1 81 ? 5.608 5.882 16.681 1.00 94.06 81 PHE A N 1
ATOM 627 C CA . PHE A 1 81 ? 4.495 6.692 16.181 1.00 94.06 81 PHE A CA 1
ATOM 628 C C . PHE A 1 81 ? 3.120 6.038 16.390 1.00 94.06 81 PHE A C 1
ATOM 630 O O . PHE A 1 81 ? 2.120 6.553 15.888 1.00 94.06 81 PHE A O 1
ATOM 637 N N . ALA A 1 82 ? 3.044 4.922 17.122 1.00 95.44 82 ALA A N 1
ATOM 638 C CA . ALA A 1 82 ? 1.808 4.179 17.338 1.00 95.44 82 ALA A CA 1
ATOM 639 C C . ALA A 1 82 ? 0.722 5.069 17.968 1.00 95.44 82 ALA A C 1
ATOM 641 O O . ALA A 1 82 ? 0.854 5.546 19.094 1.00 95.44 82 ALA A O 1
ATOM 642 N N . ASN A 1 83 ? -0.357 5.302 17.218 1.00 96.62 83 ASN A N 1
ATOM 643 C CA . ASN A 1 83 ? -1.388 6.273 17.579 1.00 96.62 83 ASN A CA 1
ATOM 644 C C . ASN A 1 83 ? -2.771 5.842 17.062 1.00 96.62 83 ASN A C 1
ATOM 646 O O . ASN A 1 83 ? -3.458 6.602 16.382 1.00 96.62 83 ASN A O 1
ATOM 650 N N . SER A 1 84 ? -3.173 4.587 17.289 1.00 97.62 84 SER A N 1
ATOM 651 C CA . SER A 1 84 ? -4.518 4.117 16.909 1.00 97.62 84 SER A CA 1
ATOM 652 C C . SER A 1 84 ? -5.117 3.045 17.842 1.00 97.62 84 SER A C 1
ATOM 654 O O . SER A 1 84 ? -5.451 1.947 17.389 1.00 97.62 84 SER A O 1
ATOM 656 N N . PRO A 1 85 ? -5.318 3.349 19.141 1.00 98.06 85 PRO A N 1
ATOM 657 C CA . PRO A 1 85 ? -5.761 2.359 20.125 1.00 98.06 85 PRO A CA 1
ATOM 658 C C . PRO A 1 85 ? -7.282 2.161 20.233 1.00 98.06 85 PRO A C 1
ATOM 660 O O . PRO A 1 85 ? -7.735 1.345 21.037 1.00 98.06 85 PRO A O 1
ATOM 663 N N . PHE A 1 86 ? -8.088 2.900 19.462 1.00 98.44 86 PHE A N 1
ATOM 664 C CA . PHE A 1 86 ? -9.550 2.850 19.542 1.00 98.44 86 PHE A CA 1
ATOM 665 C C . PHE A 1 86 ? 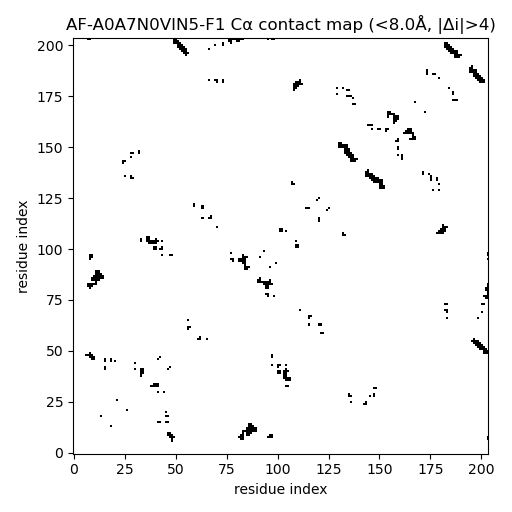-10.198 2.444 18.220 1.00 98.44 86 PHE A C 1
ATOM 667 O O . PHE A 1 86 ? -9.753 2.857 17.151 1.00 98.44 86 PHE A O 1
ATOM 674 N N . THR A 1 87 ? -11.300 1.706 18.313 1.00 98.38 87 THR A N 1
ATOM 675 C CA . THR A 1 87 ? -12.207 1.386 17.207 1.00 98.38 87 THR A CA 1
ATOM 676 C C . THR A 1 87 ? -13.636 1.530 17.717 1.00 98.38 87 THR A C 1
ATOM 678 O O . THR A 1 87 ? -13.980 0.991 18.768 1.00 98.38 87 THR A O 1
ATOM 681 N N . GLU A 1 88 ? -14.467 2.283 16.995 1.00 97.81 88 GLU A N 1
ATOM 682 C CA . GLU A 1 88 ? -15.899 2.455 17.299 1.00 97.81 88 GLU A CA 1
ATOM 683 C C . GLU A 1 88 ? -16.191 2.868 18.759 1.00 97.81 88 GLU A C 1
ATOM 685 O O . GLU A 1 88 ? -17.138 2.421 19.405 1.00 97.81 88 GLU A O 1
ATOM 690 N N . GLY A 1 89 ? -15.340 3.747 19.294 1.00 97.62 89 GLY A N 1
ATOM 691 C CA . GLY A 1 89 ? -15.449 4.332 20.629 1.00 97.62 89 GLY A CA 1
ATOM 692 C C . GLY A 1 89 ? -14.871 3.484 21.764 1.00 97.62 89 GLY A C 1
ATOM 693 O O . GLY A 1 89 ? -15.014 3.879 22.920 1.00 97.62 89 GLY A O 1
ATOM 694 N N . LYS A 1 90 ? -14.232 2.342 21.474 1.00 98.38 90 LYS A N 1
ATOM 695 C CA . LYS A 1 90 ? -13.688 1.420 22.487 1.00 98.38 90 LYS A CA 1
ATOM 696 C C . LYS A 1 90 ? -12.219 1.076 22.225 1.00 98.38 90 LYS A C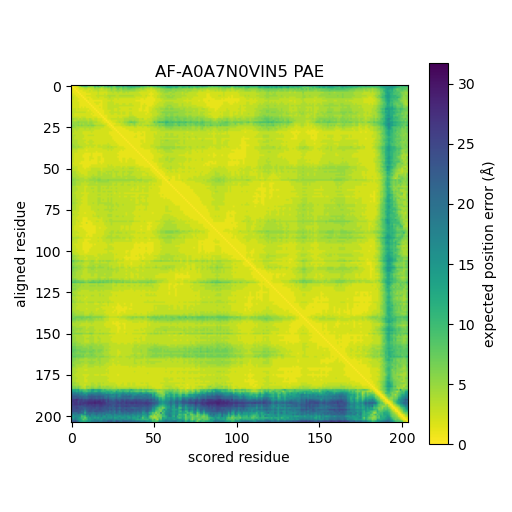 1
ATOM 698 O O . LYS A 1 90 ? -11.807 1.084 21.066 1.00 98.38 90 LYS A O 1
ATOM 703 N N . PRO A 1 91 ? -11.427 0.748 23.266 1.00 98.38 91 PRO A N 1
ATOM 704 C CA . PRO A 1 91 ? -10.094 0.182 23.081 1.00 98.38 91 PRO A CA 1
ATOM 705 C C . PRO A 1 91 ? -10.147 -1.084 22.219 1.00 98.38 91 PRO A C 1
ATOM 707 O O . PRO A 1 91 ? -10.990 -1.948 22.456 1.00 98.38 91 PRO A O 1
ATOM 710 N N . ASN A 1 92 ? -9.257 -1.192 21.233 1.00 97.88 92 ASN A N 1
ATOM 711 C CA . ASN A 1 92 ? -9.257 -2.291 20.258 1.00 97.88 92 ASN A CA 1
ATOM 712 C C . ASN A 1 92 ? -8.188 -3.370 20.518 1.00 97.88 92 ASN A C 1
ATOM 714 O O . ASN A 1 92 ? -8.140 -4.361 19.796 1.00 97.88 92 ASN A O 1
ATOM 718 N N . GLY A 1 93 ? -7.349 -3.191 21.544 1.00 97.88 93 GLY A N 1
ATOM 719 C CA . GLY A 1 93 ? -6.290 -4.135 21.920 1.00 97.88 93 GLY A CA 1
ATOM 720 C C . GLY A 1 93 ? -4.942 -3.913 21.224 1.00 97.88 93 GLY A C 1
ATOM 721 O O . GLY A 1 93 ? -3.993 -4.628 21.528 1.00 97.88 93 GLY A O 1
ATOM 722 N N . TYR A 1 94 ? -4.827 -2.909 20.350 1.00 97.81 94 TYR A N 1
ATOM 723 C CA . TYR A 1 94 ? -3.593 -2.562 19.645 1.00 97.81 94 TYR A CA 1
ATOM 724 C C . TYR A 1 94 ? -3.094 -1.173 20.046 1.00 97.81 94 TYR A C 1
ATOM 726 O O . TYR A 1 94 ? -3.868 -0.302 20.428 1.00 97.81 94 TYR A O 1
ATOM 734 N N . LEU A 1 95 ? -1.787 -0.942 19.918 1.00 97.00 95 LEU A N 1
ATOM 735 C CA . LEU A 1 95 ? -1.222 0.413 19.982 1.00 97.00 95 LEU A CA 1
ATOM 736 C C . LEU A 1 95 ? -1.301 1.105 18.612 1.00 97.00 95 LEU A C 1
ATOM 738 O O . LEU A 1 95 ? -1.636 2.289 18.525 1.00 97.00 95 LEU A O 1
ATOM 742 N N . SER A 1 96 ? -1.054 0.345 17.537 1.00 97.00 96 SER A N 1
ATOM 743 C CA . SER A 1 96 ? -1.331 0.761 16.161 1.00 97.00 96 SER A CA 1
ATOM 744 C C . SER A 1 96 ? -2.249 -0.245 15.459 1.00 97.00 96 SER A C 1
ATOM 746 O O . SER A 1 96 ? -1.787 -1.202 14.839 1.00 97.00 96 SER A O 1
ATOM 748 N N . MET A 1 97 ? -3.565 -0.021 15.538 1.00 97.81 97 MET A N 1
ATOM 749 C CA . MET A 1 97 ? -4.543 -0.749 14.718 1.00 97.81 97 MET A CA 1
ATOM 750 C C . MET A 1 97 ? -4.296 -0.527 13.225 1.00 97.81 97 MET A C 1
ATOM 752 O O . MET A 1 97 ? -4.468 -1.434 12.418 1.00 97.81 97 MET A O 1
ATOM 756 N N . ARG A 1 98 ? -3.833 0.663 12.841 1.00 97.12 98 ARG A N 1
ATOM 757 C CA . ARG A 1 98 ? -3.454 0.929 11.453 1.00 97.12 98 ARG A CA 1
ATOM 758 C C . ARG A 1 98 ? -2.371 -0.032 10.964 1.00 97.12 98 ARG A C 1
ATOM 760 O O . ARG A 1 98 ? -2.506 -0.563 9.868 1.00 97.12 98 ARG A O 1
ATOM 767 N N . SER A 1 99 ? -1.303 -0.242 11.735 1.00 95.38 99 SER A N 1
ATOM 768 C CA . SER A 1 99 ? -0.250 -1.185 11.340 1.00 95.38 99 SER A CA 1
ATOM 769 C C . SER A 1 99 ? -0.798 -2.609 11.239 1.00 95.38 99 SER A C 1
ATOM 771 O O . SER A 1 99 ? -0.542 -3.285 10.247 1.00 95.38 99 SER A O 1
ATOM 773 N N . GLN A 1 100 ? -1.650 -3.020 12.187 1.00 96.31 100 GLN A N 1
ATOM 774 C CA . GLN A 1 100 ? -2.329 -4.317 12.125 1.00 96.31 100 GLN A CA 1
ATOM 775 C C . GLN A 1 100 ? -3.146 -4.486 10.834 1.00 96.31 100 GLN A C 1
ATOM 777 O O . GLN A 1 100 ? -3.073 -5.532 10.196 1.00 96.31 100 GLN A O 1
ATOM 782 N N . ILE A 1 101 ? -3.890 -3.459 10.416 1.00 96.75 101 ILE A N 1
ATOM 783 C CA . ILE A 1 101 ? -4.716 -3.474 9.198 1.00 96.75 101 ILE A CA 1
ATOM 784 C C . ILE A 1 101 ? -3.901 -3.790 7.941 1.00 96.75 101 ILE A C 1
ATOM 786 O O . ILE A 1 101 ? -4.366 -4.524 7.066 1.00 96.75 101 ILE A O 1
ATOM 790 N N . TRP A 1 102 ? -2.673 -3.279 7.851 1.00 95.94 102 TRP A N 1
ATOM 791 C CA . TRP A 1 102 ? -1.806 -3.523 6.698 1.00 95.94 102 TRP A CA 1
ATOM 792 C C . TRP A 1 102 ? -1.380 -4.989 6.553 1.00 95.94 102 TRP A C 1
ATOM 794 O O . TRP A 1 102 ? -1.069 -5.403 5.438 1.00 95.94 102 TRP A O 1
ATOM 804 N N . THR A 1 103 ? -1.436 -5.787 7.627 1.00 94.88 103 THR A N 1
ATOM 805 C CA . THR A 1 103 ? -1.101 -7.224 7.591 1.00 94.88 103 THR A CA 1
ATOM 806 C C . THR A 1 103 ? -2.163 -8.095 6.913 1.00 94.88 103 THR A C 1
ATOM 808 O O . THR A 1 103 ? -1.858 -9.218 6.533 1.00 94.88 103 THR A O 1
ATOM 811 N N . ASP A 1 104 ? -3.386 -7.580 6.733 1.00 95.69 104 ASP A N 1
ATOM 812 C CA . ASP A 1 104 ? -4.502 -8.297 6.095 1.00 95.69 104 ASP A CA 1
ATOM 813 C C . ASP A 1 104 ? -5.273 -7.394 5.109 1.00 95.69 104 ASP A C 1
ATOM 815 O O . ASP A 1 104 ? -6.505 -7.381 5.024 1.00 95.69 104 ASP A O 1
ATOM 819 N N . THR A 1 105 ? -4.517 -6.560 4.388 1.00 96.00 105 THR A N 1
ATOM 820 C CA . THR A 1 105 ? -5.034 -5.689 3.323 1.00 96.00 105 THR A CA 1
ATOM 821 C C . THR A 1 105 ? -4.975 -6.379 1.957 1.00 96.00 105 THR A C 1
ATOM 823 O O . THR A 1 105 ? -6.010 -6.534 1.320 1.00 96.00 105 THR A O 1
ATOM 826 N N . ASP A 1 106 ? -3.776 -6.759 1.503 1.00 96.12 106 ASP A N 1
ATOM 827 C CA . ASP A 1 106 ? -3.525 -7.561 0.293 1.00 96.12 106 ASP A CA 1
ATOM 828 C C . ASP A 1 106 ? -2.063 -8.037 0.318 1.00 96.12 106 ASP A C 1
ATOM 830 O O . ASP A 1 106 ? -1.130 -7.240 0.159 1.00 96.12 106 ASP A O 1
ATOM 834 N N . ASN A 1 107 ? -1.868 -9.342 0.506 1.00 92.12 107 ASN A N 1
ATOM 835 C CA . ASN A 1 107 ? -0.545 -9.951 0.668 1.00 92.12 107 ASN A CA 1
ATOM 836 C C . ASN A 1 107 ? 0.313 -9.925 -0.606 1.00 92.12 107 ASN A C 1
ATOM 838 O O . ASN A 1 107 ? 1.515 -10.150 -0.520 1.00 92.12 107 ASN A O 1
ATOM 842 N N . ASN A 1 108 ? -0.261 -9.619 -1.774 1.00 94.50 108 ASN A N 1
ATOM 843 C CA . ASN A 1 108 ? 0.517 -9.494 -3.009 1.00 94.50 108 ASN A CA 1
ATOM 844 C C . ASN A 1 108 ? 1.231 -8.146 -3.126 1.00 94.50 108 ASN A C 1
ATOM 846 O O . ASN A 1 108 ? 2.118 -8.004 -3.957 1.00 94.50 108 ASN A O 1
ATOM 850 N N . ARG A 1 109 ? 0.815 -7.133 -2.355 1.00 95.12 109 ARG A N 1
ATOM 851 C CA . ARG A 1 109 ? 1.292 -5.751 -2.526 1.00 95.12 109 ARG A CA 1
ATOM 852 C C . ARG A 1 109 ? 1.729 -5.072 -1.234 1.00 95.12 109 ARG A C 1
ATOM 854 O O . ARG A 1 109 ? 2.123 -3.912 -1.294 1.00 95.12 109 ARG A O 1
ATOM 861 N N . ALA A 1 110 ? 1.610 -5.723 -0.082 1.00 93.38 110 ALA A N 1
ATOM 862 C CA . ALA A 1 110 ? 1.939 -5.162 1.227 1.00 93.38 110 ALA A CA 1
ATOM 863 C C . ALA A 1 110 ? 3.002 -6.000 1.957 1.00 93.38 110 ALA A C 1
ATOM 865 O O . ALA A 1 110 ? 3.328 -7.111 1.548 1.00 93.38 110 ALA A O 1
ATOM 866 N N . GLY A 1 111 ? 3.540 -5.460 3.054 1.00 91.31 111 GLY A N 1
ATOM 867 C CA . GLY A 1 111 ? 4.476 -6.165 3.932 1.00 91.31 111 GLY A CA 1
ATOM 868 C C . GLY A 1 111 ? 5.948 -5.781 3.756 1.00 91.31 111 GLY A C 1
ATOM 869 O O . GLY A 1 111 ? 6.280 -4.714 3.239 1.00 91.31 111 GLY A O 1
ATOM 870 N N . MET A 1 112 ? 6.823 -6.661 4.254 1.00 90.75 112 MET A N 1
ATOM 871 C CA . MET A 1 112 ? 8.241 -6.382 4.538 1.00 90.75 112 MET A CA 1
ATOM 872 C C . MET A 1 112 ? 9.219 -6.722 3.404 1.00 90.75 112 MET A C 1
ATOM 874 O O . MET A 1 112 ? 10.410 -6.511 3.584 1.00 90.75 112 MET A O 1
ATOM 878 N N . LEU A 1 113 ? 8.746 -7.255 2.270 1.00 93.25 113 LEU A N 1
ATOM 879 C CA . LEU A 1 113 ? 9.554 -7.575 1.078 1.00 93.25 113 LEU A CA 1
ATOM 880 C C . LEU A 1 113 ? 10.914 -8.244 1.400 1.00 93.25 113 LEU A C 1
ATOM 882 O O . LEU A 1 113 ? 11.965 -7.653 1.155 1.00 93.25 113 LEU A O 1
ATOM 886 N N . PRO A 1 114 ? 10.928 -9.471 1.958 1.00 94.81 114 PRO A N 1
ATOM 887 C CA . PRO A 1 114 ? 12.155 -10.102 2.457 1.00 94.81 114 PRO A CA 1
ATOM 888 C C . PRO A 1 114 ? 13.262 -10.239 1.400 1.00 94.81 114 PRO A C 1
ATOM 890 O O . PRO A 1 114 ? 14.431 -10.103 1.750 1.00 94.81 114 PRO A O 1
ATOM 893 N 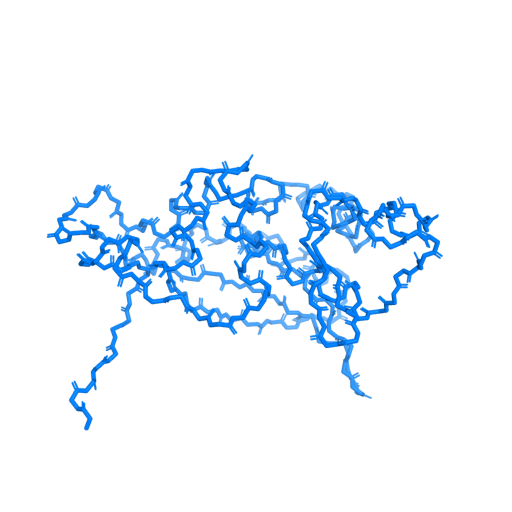N . PHE A 1 115 ? 12.906 -10.406 0.121 1.00 95.56 115 PHE A N 1
ATOM 894 C CA . PHE A 1 115 ? 13.858 -10.519 -0.994 1.00 95.56 115 PHE A CA 1
ATOM 895 C C . PHE A 1 115 ? 14.773 -9.292 -1.159 1.00 95.56 115 PHE A C 1
ATOM 897 O O . PHE A 1 115 ? 15.826 -9.375 -1.778 1.00 95.56 115 PHE A O 1
ATOM 904 N N . VAL A 1 116 ? 14.426 -8.143 -0.566 1.00 94.94 116 VAL A N 1
ATOM 905 C CA . VAL A 1 116 ? 15.291 -6.951 -0.536 1.00 94.94 116 VAL A CA 1
ATOM 906 C C . VAL A 1 116 ? 16.615 -7.213 0.199 1.00 94.94 116 VAL A C 1
ATOM 908 O O . VAL A 1 116 ? 17.623 -6.535 -0.037 1.00 94.94 116 VAL A O 1
ATOM 911 N N . PHE A 1 117 ? 16.636 -8.188 1.107 1.00 96.50 117 PHE A N 1
ATOM 912 C CA . PHE A 1 117 ? 17.831 -8.576 1.852 1.00 96.50 117 PHE A CA 1
ATOM 913 C C . PHE A 1 117 ? 18.680 -9.630 1.134 1.00 96.50 117 PHE A C 1
ATOM 915 O O . PHE A 1 117 ? 19.802 -9.869 1.578 1.00 96.50 117 PHE A O 1
ATOM 922 N N . ASP A 1 118 ? 18.207 -10.186 0.017 1.00 97.31 118 ASP A N 1
ATOM 923 C CA . ASP A 1 118 ? 18.977 -11.132 -0.788 1.00 97.31 118 ASP A CA 1
ATOM 924 C C . ASP A 1 118 ? 20.124 -10.413 -1.508 1.00 97.31 118 ASP A C 1
ATOM 926 O O . ASP A 1 118 ? 20.004 -9.249 -1.908 1.00 97.31 118 ASP A O 1
ATOM 930 N N . ASP A 1 119 ? 21.250 -11.104 -1.697 1.00 95.12 119 ASP A N 1
ATOM 931 C CA . ASP A 1 119 ? 22.440 -10.542 -2.352 1.00 95.12 119 ASP A CA 1
ATOM 932 C C . ASP A 1 119 ? 22.186 -10.132 -3.812 1.00 95.12 119 ASP A C 1
ATOM 934 O O . ASP A 1 119 ? 22.881 -9.261 -4.334 1.00 95.12 119 ASP A O 1
ATOM 938 N N . SER A 1 120 ? 21.174 -10.721 -4.456 1.00 94.44 120 SER A N 1
ATOM 939 C CA . SER A 1 120 ? 20.755 -10.419 -5.828 1.00 94.44 120 SER A CA 1
ATOM 940 C C . SER A 1 120 ? 19.862 -9.184 -5.959 1.00 94.44 120 SER A C 1
ATOM 942 O O . SER A 1 120 ? 19.550 -8.795 -7.085 1.00 94.44 120 SER A O 1
ATOM 944 N N . PHE A 1 121 ? 19.423 -8.571 -4.852 1.00 95.31 121 PHE A N 1
ATOM 945 C CA . PHE A 1 121 ? 18.474 -7.461 -4.911 1.00 95.31 121 PHE A CA 1
ATOM 946 C C . PHE A 1 121 ? 19.023 -6.270 -5.711 1.00 95.31 121 PHE A C 1
ATOM 948 O O . PHE A 1 121 ? 20.107 -5.754 -5.438 1.00 95.31 121 PHE A O 1
ATOM 955 N N . SER A 1 122 ? 18.229 -5.820 -6.680 1.00 92.88 122 SER A N 1
ATOM 956 C CA . SER A 1 122 ? 18.548 -4.773 -7.651 1.00 92.88 122 SER A CA 1
ATOM 957 C C . SER A 1 122 ? 17.268 -4.057 -8.100 1.00 92.88 122 SER A C 1
ATOM 959 O O . SER A 1 122 ? 16.156 -4.417 -7.693 1.00 92.88 122 SER A O 1
ATOM 961 N N . PHE A 1 123 ? 17.391 -3.054 -8.970 1.00 91.62 123 PHE A N 1
ATOM 962 C CA . PHE A 1 123 ? 16.230 -2.481 -9.649 1.00 91.62 123 PHE A CA 1
ATOM 963 C C . PHE A 1 123 ? 15.473 -3.520 -10.471 1.00 91.62 123 PHE A C 1
ATOM 965 O O . PHE A 1 123 ? 14.244 -3.496 -10.480 1.00 91.62 123 PHE A O 1
ATOM 972 N N . GLU A 1 124 ? 16.185 -4.426 -11.141 1.00 93.19 124 GLU A N 1
ATOM 973 C CA . GLU A 1 124 ? 15.580 -5.471 -11.967 1.00 93.19 124 GLU A CA 1
ATOM 974 C C . GLU A 1 124 ? 14.706 -6.403 -11.124 1.00 93.19 124 GLU A C 1
ATOM 976 O O . GLU A 1 124 ? 13.553 -6.645 -11.476 1.00 93.19 124 GLU A O 1
ATOM 981 N N . GLU A 1 125 ? 15.194 -6.827 -9.957 1.00 94.31 125 GLU A N 1
ATOM 982 C CA . GLU A 1 125 ? 14.418 -7.664 -9.039 1.00 94.31 125 GLU A CA 1
ATOM 983 C C . GLU A 1 125 ? 13.180 -6.939 -8.497 1.00 94.31 125 GLU A C 1
ATOM 985 O O . GLU A 1 125 ? 12.095 -7.520 -8.419 1.00 94.31 125 GLU A O 1
ATOM 990 N N . TYR A 1 126 ? 13.289 -5.642 -8.191 1.00 93.44 126 TYR A N 1
ATOM 991 C CA . TYR A 1 126 ? 12.121 -4.855 -7.791 1.00 93.44 126 TYR A CA 1
ATOM 992 C C . TYR A 1 126 ? 11.103 -4.694 -8.933 1.00 93.44 126 TYR A C 1
ATOM 994 O O . TYR A 1 126 ? 9.896 -4.759 -8.696 1.00 93.44 126 TYR A O 1
ATOM 1002 N N . VAL A 1 127 ? 11.569 -4.507 -10.173 1.00 94.38 127 VAL A N 1
ATOM 1003 C CA . VAL A 1 127 ? 10.708 -4.471 -11.366 1.00 94.38 127 VAL A CA 1
ATOM 1004 C C . VAL A 1 127 ? 10.022 -5.819 -11.564 1.00 94.38 127 VAL A C 1
ATOM 1006 O O . VAL A 1 127 ? 8.817 -5.836 -11.798 1.00 94.38 127 VAL A O 1
ATOM 1009 N N . ASN A 1 128 ? 10.739 -6.936 -11.417 1.00 95.19 128 ASN A N 1
ATOM 1010 C CA . ASN A 1 128 ? 10.162 -8.277 -11.497 1.00 95.19 128 ASN A CA 1
ATOM 1011 C C . ASN A 1 128 ? 9.047 -8.467 -10.466 1.00 95.19 128 ASN A C 1
ATOM 1013 O O . ASN A 1 128 ? 7.937 -8.828 -10.849 1.00 95.19 128 ASN A O 1
ATOM 1017 N N . TYR A 1 129 ? 9.301 -8.115 -9.203 1.00 95.31 129 TYR A N 1
ATOM 1018 C CA . TYR A 1 129 ? 8.269 -8.094 -8.168 1.00 95.31 129 TYR A CA 1
ATOM 1019 C C . TYR A 1 129 ? 7.061 -7.249 -8.593 1.00 95.31 129 TYR A C 1
ATOM 1021 O O . TYR A 1 129 ? 5.935 -7.741 -8.597 1.00 95.31 129 TYR A O 1
ATOM 1029 N N . ALA A 1 130 ? 7.278 -5.998 -9.005 1.00 95.62 130 ALA A N 1
ATOM 1030 C CA . ALA A 1 130 ? 6.199 -5.093 -9.386 1.00 95.62 130 ALA A CA 1
ATOM 1031 C C . ALA A 1 130 ? 5.389 -5.600 -10.593 1.00 95.62 130 ALA A C 1
ATOM 1033 O O . ALA A 1 130 ? 4.175 -5.414 -10.622 1.00 95.62 130 ALA A O 1
ATOM 1034 N N . LEU A 1 131 ? 6.019 -6.271 -11.560 1.00 96.38 131 LEU A N 1
ATOM 1035 C CA . LEU A 1 131 ? 5.345 -6.900 -12.701 1.00 96.38 131 LEU A CA 1
ATOM 1036 C C . LEU A 1 131 ? 4.418 -8.055 -12.293 1.00 96.38 131 LEU A C 1
ATOM 1038 O O . LEU A 1 131 ? 3.422 -8.300 -12.981 1.00 96.38 131 LEU A O 1
ATOM 1042 N N . ASP A 1 132 ? 4.740 -8.741 -11.196 1.00 95.94 132 ASP A N 1
ATOM 1043 C CA . ASP A 1 132 ? 3.962 -9.856 -10.648 1.00 95.94 132 ASP A CA 1
ATOM 1044 C C . ASP A 1 132 ? 2.854 -9.405 -9.684 1.00 95.94 132 ASP A C 1
ATOM 1046 O O . ASP A 1 132 ? 1.898 -10.149 -9.452 1.00 95.94 132 ASP A O 1
ATOM 1050 N N . VAL A 1 133 ? 2.913 -8.170 -9.172 1.00 97.50 133 VAL A N 1
ATOM 1051 C CA . VAL A 1 133 ? 1.806 -7.592 -8.397 1.00 97.50 133 VAL A CA 1
ATOM 1052 C C . VAL A 1 133 ? 0.574 -7.429 -9.297 1.00 97.50 133 VAL A C 1
ATOM 1054 O O . VAL A 1 133 ? 0.664 -6.778 -10.343 1.00 97.50 133 VAL A O 1
ATOM 1057 N N . PRO A 1 134 ? -0.611 -7.933 -8.895 1.00 97.88 134 PRO A N 1
ATOM 1058 C CA . PRO A 1 134 ? -1.821 -7.762 -9.686 1.00 97.88 134 PRO A CA 1
ATOM 1059 C C . PRO A 1 134 ? -2.219 -6.290 -9.838 1.00 97.88 134 PRO A C 1
ATOM 1061 O O . PRO A 1 134 ? -2.219 -5.512 -8.876 1.00 97.88 134 PRO A O 1
ATOM 1064 N N . MET A 1 135 ? -2.614 -5.912 -11.050 1.00 98.25 135 MET A N 1
ATOM 1065 C CA . MET A 1 135 ? -3.063 -4.560 -11.378 1.00 98.25 135 MET A CA 1
ATOM 1066 C C . MET A 1 135 ? -4.362 -4.206 -10.638 1.00 98.25 135 MET A C 1
ATOM 1068 O O . MET A 1 135 ? -5.091 -5.086 -10.178 1.00 98.25 135 MET A O 1
ATOM 1072 N N . TYR A 1 136 ? -4.673 -2.907 -10.557 1.00 97.88 136 TYR A N 1
ATOM 1073 C CA . TYR A 1 136 ? -6.027 -2.428 -10.244 1.00 97.88 136 TYR A CA 1
ATOM 1074 C C . TYR A 1 136 ? -6.737 -1.871 -11.465 1.00 97.88 136 TYR A C 1
ATOM 1076 O O . TYR A 1 136 ? -7.880 -2.221 -11.736 1.00 97.88 136 TYR A O 1
ATOM 1084 N N . PHE A 1 137 ? -6.087 -0.962 -12.182 1.00 97.81 137 PHE A N 1
ATOM 1085 C CA . PHE A 1 137 ? -6.738 -0.239 -13.257 1.00 97.81 137 PHE A CA 1
ATOM 1086 C C . PHE A 1 137 ? -5.752 0.169 -14.338 1.00 97.81 137 PHE A C 1
ATOM 1088 O O . PHE A 1 137 ? -4.554 0.295 -14.094 1.00 97.81 137 PHE A O 1
ATOM 1095 N N . VAL A 1 138 ? -6.303 0.481 -15.504 1.00 97.69 138 VAL A N 1
ATOM 1096 C CA . VAL A 1 138 ? -5.630 1.262 -16.542 1.00 97.69 138 VAL A CA 1
ATOM 1097 C C . VAL A 1 138 ? -6.410 2.556 -16.748 1.00 97.69 138 VAL A C 1
ATOM 1099 O O . VAL A 1 138 ? -7.640 2.566 -16.689 1.00 97.69 138 VAL A O 1
ATOM 1102 N N . TYR A 1 139 ? -5.714 3.674 -16.958 1.00 96.62 139 TYR A N 1
ATOM 1103 C CA . TYR A 1 139 ? -6.364 4.962 -17.199 1.00 96.62 139 TYR A CA 1
ATOM 1104 C C . TYR A 1 139 ? -6.358 5.299 -18.690 1.00 96.62 139 TYR A C 1
ATOM 1106 O O . TYR A 1 139 ? -5.307 5.484 -19.307 1.00 96.62 139 TYR A O 1
ATOM 1114 N N . ARG A 1 140 ? -7.547 5.393 -19.285 1.00 96.00 140 ARG A N 1
ATOM 1115 C CA . ARG A 1 140 ? -7.741 5.744 -20.700 1.00 96.00 140 ARG A CA 1
ATOM 1116 C C . ARG A 1 140 ? -8.895 6.714 -20.823 1.00 96.00 140 ARG A C 1
ATOM 1118 O O . ARG A 1 140 ? -9.907 6.555 -20.154 1.00 96.00 140 ARG A O 1
ATOM 1125 N N . GLN A 1 141 ? -8.755 7.726 -21.678 1.00 93.00 141 GLN A N 1
ATOM 1126 C CA . GLN A 1 141 ? -9.852 8.644 -22.028 1.00 93.00 141 GLN A CA 1
ATOM 1127 C C . GLN A 1 141 ? -10.630 9.184 -20.808 1.00 93.00 141 GLN A C 1
ATOM 1129 O O . GLN A 1 141 ? -11.858 9.248 -20.806 1.00 93.00 141 GLN A O 1
ATOM 1134 N N . LYS A 1 142 ? -9.905 9.572 -19.750 1.00 92.88 142 LYS A N 1
ATOM 1135 C CA . LYS A 1 142 ? -10.462 10.072 -18.480 1.00 92.88 142 LYS A CA 1
ATOM 1136 C C . LYS A 1 142 ? -11.296 9.061 -17.675 1.00 92.88 142 LYS A C 1
ATOM 1138 O O . LYS A 1 142 ? -12.085 9.458 -16.820 1.00 92.88 142 LYS A O 1
ATOM 1143 N N . LYS A 1 143 ? -11.118 7.764 -17.924 1.00 94.94 143 LYS A N 1
ATOM 1144 C CA . LYS A 1 143 ? -11.802 6.671 -17.232 1.00 94.94 143 LYS A CA 1
ATOM 1145 C C . LYS A 1 143 ? -10.795 5.690 -16.645 1.00 94.94 143 LYS A C 1
ATOM 1147 O O . LYS A 1 143 ? -9.749 5.426 -17.234 1.00 94.94 143 LYS A O 1
ATOM 1152 N N . TYR A 1 144 ? -11.149 5.151 -15.484 1.00 96.69 144 TYR A N 1
ATOM 1153 C CA . TYR A 1 144 ? -10.466 4.016 -14.878 1.00 96.69 144 TYR A CA 1
ATOM 1154 C C . TYR A 1 144 ? -11.110 2.739 -15.413 1.00 96.69 144 TYR A C 1
ATOM 1156 O O . TYR A 1 144 ? -12.305 2.528 -15.213 1.00 96.69 144 TYR A O 1
ATOM 1164 N N . ILE A 1 145 ? -10.334 1.932 -16.125 1.00 97.44 145 ILE A N 1
ATOM 1165 C CA . ILE A 1 145 ? -10.739 0.622 -16.630 1.00 97.44 145 ILE A CA 1
ATOM 1166 C C . ILE A 1 145 ? -10.352 -0.402 -15.573 1.00 97.44 145 ILE A C 1
ATOM 1168 O O . ILE A 1 145 ? -9.192 -0.435 -15.166 1.00 97.44 145 ILE A O 1
ATOM 1172 N N . ASP A 1 146 ? -11.320 -1.190 -15.112 1.00 97.56 146 ASP A N 1
ATOM 1173 C CA . ASP A 1 146 ? -11.099 -2.244 -14.124 1.00 97.56 146 ASP A CA 1
ATOM 1174 C C . ASP A 1 146 ? -10.266 -3.373 -14.739 1.00 97.56 146 ASP A C 1
ATOM 1176 O O . ASP A 1 146 ? -10.711 -4.070 -15.653 1.00 97.56 146 ASP A O 1
ATOM 1180 N N . CYS A 1 147 ? -9.045 -3.524 -14.237 1.00 97.62 147 CYS A N 1
ATOM 1181 C CA . CYS A 1 147 ? -8.166 -4.641 -14.556 1.00 97.62 147 CYS A CA 1
ATOM 1182 C C . CYS A 1 147 ? -7.691 -5.294 -13.241 1.00 97.62 147 CYS A C 1
ATOM 1184 O O . CYS A 1 147 ? -6.568 -5.787 -13.141 1.00 97.62 147 CYS A O 1
ATOM 1186 N N . ALA A 1 148 ? -8.538 -5.252 -12.204 1.00 97.19 148 ALA A N 1
ATOM 1187 C CA . ALA A 1 148 ? -8.211 -5.725 -10.872 1.00 97.19 148 ALA A CA 1
ATOM 1188 C C . ALA A 1 148 ? -7.957 -7.237 -10.864 1.00 97.19 148 ALA A C 1
ATOM 1190 O O . ALA A 1 148 ? -8.800 -8.025 -11.295 1.00 97.19 148 ALA A O 1
ATOM 1191 N N . GLY A 1 149 ? -6.789 -7.643 -10.365 1.00 96.44 149 GLY A N 1
ATOM 1192 C CA . GLY A 1 149 ? -6.365 -9.046 -10.366 1.00 96.44 149 GLY A CA 1
ATOM 1193 C C . GLY A 1 149 ? -5.702 -9.512 -11.669 1.00 96.44 149 GLY A C 1
ATOM 1194 O O . GLY A 1 149 ? -5.293 -10.666 -11.748 1.00 96.44 149 GLY A O 1
ATOM 1195 N N . MET A 1 150 ? -5.583 -8.647 -12.684 1.00 97.31 150 MET A N 1
ATOM 1196 C CA . MET A 1 150 ? -4.900 -8.970 -13.944 1.00 97.31 150 MET A CA 1
ATOM 1197 C C . MET A 1 150 ? -3.385 -8.732 -13.846 1.00 97.31 150 MET A C 1
ATOM 1199 O O . MET A 1 150 ? -2.915 -8.006 -12.969 1.00 97.31 150 MET A O 1
ATOM 1203 N N . SER A 1 151 ? -2.616 -9.334 -14.758 1.00 96.25 151 SER A N 1
ATOM 1204 C CA . SER A 1 151 ? -1.151 -9.254 -14.770 1.00 96.25 151 SER A CA 1
ATOM 1205 C C . SER A 1 151 ? -0.635 -8.078 -15.602 1.00 96.25 151 SER A C 1
ATOM 1207 O O . SER A 1 151 ? -1.019 -7.906 -16.762 1.00 96.25 151 SER A O 1
ATOM 1209 N N . PHE A 1 152 ? 0.321 -7.321 -15.054 1.00 97.94 152 PHE A N 1
ATOM 1210 C CA . PHE A 1 152 ? 1.042 -6.316 -15.838 1.00 97.94 152 PHE A CA 1
ATOM 1211 C C . PHE A 1 152 ? 1.931 -6.970 -16.911 1.00 97.94 152 PHE A C 1
ATOM 1213 O O . PHE A 1 152 ? 2.120 -6.402 -17.986 1.00 97.94 152 PHE A O 1
ATOM 1220 N N . ARG A 1 153 ? 2.424 -8.199 -16.689 1.00 97.62 153 ARG A N 1
ATOM 1221 C CA . ARG A 1 153 ? 3.153 -8.960 -17.721 1.00 97.62 153 ARG A CA 1
ATOM 1222 C C . ARG A 1 153 ? 2.266 -9.281 -18.922 1.00 97.62 153 ARG A C 1
ATOM 1224 O O . ARG A 1 153 ? 2.710 -9.124 -20.058 1.00 97.62 153 ARG A O 1
ATOM 1231 N N . ASP A 1 154 ? 1.007 -9.650 -18.686 1.00 97.38 154 ASP A N 1
ATOM 1232 C CA . ASP A 1 154 ? 0.038 -9.834 -19.773 1.00 97.38 154 ASP A CA 1
ATOM 1233 C C . ASP A 1 154 ? -0.237 -8.521 -20.503 1.00 97.38 154 ASP A C 1
ATOM 1235 O O . ASP A 1 154 ? -0.379 -8.519 -21.727 1.00 97.38 154 ASP A O 1
ATOM 1239 N N . PHE A 1 155 ? -0.237 -7.392 -19.790 1.00 98.06 155 PHE A N 1
ATOM 1240 C CA . PHE A 1 155 ? -0.347 -6.083 -20.426 1.00 98.06 155 PHE A CA 1
ATOM 1241 C C . PHE A 1 155 ? 0.831 -5.795 -21.355 1.00 98.06 155 PHE A C 1
ATOM 1243 O O . PHE A 1 155 ? 0.620 -5.443 -22.514 1.00 98.06 155 PHE A O 1
ATOM 1250 N N . MET A 1 156 ? 2.067 -6.032 -20.906 1.00 97.56 156 MET A N 1
ATOM 1251 C CA . MET A 1 156 ? 3.257 -5.899 -21.759 1.00 97.56 156 MET A CA 1
ATOM 1252 C C . MET A 1 156 ? 3.214 -6.806 -22.997 1.00 97.56 156 MET A C 1
ATOM 1254 O O . MET A 1 156 ? 3.836 -6.489 -24.006 1.00 97.56 156 MET A O 1
ATOM 1258 N N . ALA A 1 157 ? 2.472 -7.914 -22.938 1.00 97.50 157 ALA A N 1
ATOM 1259 C CA . ALA A 1 157 ? 2.270 -8.828 -24.056 1.00 97.50 157 ALA A CA 1
ATOM 1260 C C . ALA A 1 157 ? 1.031 -8.509 -24.921 1.00 97.50 157 ALA A C 1
ATOM 1262 O O . ALA A 1 157 ? 0.746 -9.259 -25.855 1.00 97.50 157 ALA A O 1
ATOM 1263 N N . GLY A 1 158 ? 0.272 -7.448 -24.617 1.00 97.25 158 GLY A N 1
ATOM 1264 C CA . GLY A 1 158 ? -0.963 -7.093 -25.329 1.00 97.25 158 GLY A CA 1
ATOM 1265 C C . GLY A 1 158 ? -2.144 -8.031 -25.053 1.00 97.25 158 GLY A C 1
ATOM 1266 O O . GLY A 1 158 ? -3.067 -8.127 -25.862 1.00 97.25 158 GLY A O 1
ATOM 1267 N N . LYS A 1 159 ? -2.108 -8.763 -23.934 1.00 97.44 159 LYS A N 1
ATOM 1268 C CA . LYS A 1 159 ? -3.039 -9.852 -23.595 1.00 97.44 159 LYS A CA 1
ATOM 1269 C C . LYS A 1 159 ? -4.064 -9.489 -22.519 1.00 97.44 159 LYS A C 1
ATOM 1271 O O . LYS A 1 159 ? -4.771 -10.378 -22.051 1.00 97.44 159 LYS A O 1
ATOM 1276 N N . LEU A 1 160 ? -4.180 -8.218 -22.125 1.00 96.31 160 LEU A N 1
ATOM 1277 C CA . LEU A 1 160 ? -5.205 -7.807 -21.161 1.00 96.31 160 LEU A CA 1
ATOM 1278 C C . LEU A 1 160 ? -6.618 -8.003 -21.741 1.00 96.31 160 LEU A C 1
ATOM 1280 O O . LEU A 1 160 ? -6.949 -7.370 -22.743 1.00 96.31 160 LEU A O 1
ATOM 1284 N N . PRO A 1 161 ? -7.505 -8.778 -21.088 1.00 94.81 161 PRO A N 1
ATOM 1285 C CA . PRO A 1 161 ? -8.887 -8.936 -21.547 1.00 94.81 161 PRO A CA 1
ATOM 1286 C C . PRO A 1 161 ? -9.676 -7.620 -21.549 1.00 94.81 161 PRO A C 1
ATOM 1288 O O . PRO A 1 161 ? -10.510 -7.405 -22.424 1.00 94.81 161 PRO A O 1
ATOM 1291 N N . CYS A 1 162 ? -9.398 -6.733 -20.581 1.00 94.69 162 CYS A N 1
ATOM 1292 C CA . CYS A 1 162 ? -10.009 -5.403 -20.479 1.00 94.69 162 CYS A CA 1
ATOM 1293 C C . CYS A 1 162 ? -9.573 -4.460 -21.623 1.00 94.69 162 CYS A C 1
ATOM 1295 O O . CYS A 1 162 ? -10.281 -3.497 -21.913 1.00 94.69 162 CYS A O 1
ATOM 1297 N N . LEU A 1 163 ? -8.425 -4.731 -22.262 1.00 95.56 163 LEU A N 1
ATOM 1298 C CA . LEU A 1 163 ? -7.788 -3.897 -23.288 1.00 95.56 163 LEU A CA 1
ATOM 1299 C C . LEU A 1 163 ? -7.065 -4.762 -24.346 1.00 95.56 163 LEU A C 1
ATOM 1301 O O . LEU A 1 163 ? -5.831 -4.792 -24.386 1.00 95.56 163 LEU A O 1
ATOM 1305 N N . PRO A 1 164 ? -7.804 -5.495 -25.201 1.00 95.75 164 PRO A N 1
ATOM 1306 C CA . PRO A 1 164 ? -7.198 -6.459 -26.115 1.00 95.75 164 PRO A CA 1
ATOM 1307 C C . PRO A 1 164 ? -6.251 -5.788 -27.117 1.00 95.75 164 PRO A C 1
ATOM 1309 O O . PRO A 1 164 ? -6.658 -4.900 -27.864 1.00 95.75 164 PRO A O 1
ATOM 1312 N N . GLY A 1 165 ? -4.994 -6.237 -27.158 1.00 96.31 165 GLY A N 1
ATOM 1313 C CA . GLY A 1 165 ? -3.979 -5.742 -28.090 1.00 96.31 165 GLY A CA 1
ATOM 1314 C C . GLY A 1 165 ? -3.331 -4.404 -27.716 1.00 96.31 165 GLY A C 1
ATOM 1315 O O . GLY A 1 165 ? -2.408 -3.984 -28.413 1.00 96.31 165 GLY A O 1
ATOM 1316 N N . GLU A 1 166 ? -3.755 -3.735 -26.637 1.00 97.44 166 GLU A N 1
ATOM 1317 C CA . GLU A 1 166 ? -3.063 -2.533 -26.159 1.00 97.44 166 GLU A CA 1
ATOM 1318 C C . GLU A 1 166 ? -1.789 -2.886 -25.385 1.00 97.44 166 GLU A C 1
ATOM 1320 O O . GLU A 1 166 ? -1.763 -3.836 -24.606 1.00 97.44 166 GLU A O 1
ATOM 1325 N N . LEU A 1 167 ? -0.752 -2.062 -25.552 1.00 97.94 167 LEU A N 1
ATOM 1326 C CA . LEU A 1 167 ? 0.497 -2.139 -24.793 1.00 97.94 167 LEU A CA 1
ATOM 1327 C C . LEU A 1 167 ? 0.567 -1.013 -23.745 1.00 97.94 167 LEU A C 1
ATOM 1329 O O . LEU A 1 167 ? 0.022 0.074 -23.983 1.00 97.94 167 LEU A O 1
ATOM 1333 N N . PRO A 1 168 ? 1.242 -1.235 -22.601 1.00 97.31 168 PRO A N 1
ATOM 1334 C CA . PRO A 1 168 ? 1.411 -0.214 -21.580 1.00 97.31 168 PRO A CA 1
ATOM 1335 C C . PRO A 1 168 ? 2.313 0.917 -22.073 1.00 97.31 168 PRO A C 1
ATOM 1337 O O . PRO A 1 168 ? 3.275 0.705 -22.811 1.00 97.31 168 PRO A O 1
ATOM 1340 N N . ASN A 1 169 ? 2.032 2.127 -21.602 1.00 94.94 169 ASN A N 1
ATOM 1341 C CA . ASN A 1 169 ? 2.948 3.261 -21.681 1.00 94.94 169 ASN A CA 1
ATOM 1342 C C . ASN A 1 169 ? 3.544 3.582 -20.296 1.00 94.94 169 ASN A C 1
ATOM 1344 O O . ASN A 1 169 ? 3.183 2.971 -19.290 1.00 94.94 169 ASN A O 1
ATOM 1348 N N . LEU A 1 170 ? 4.444 4.568 -20.228 1.00 93.31 170 LEU A N 1
ATOM 1349 C CA . LEU A 1 170 ? 5.088 4.960 -18.968 1.00 93.31 170 LEU A CA 1
ATOM 1350 C C . LEU A 1 170 ? 4.089 5.404 -17.890 1.00 93.31 170 LEU A C 1
ATOM 1352 O O . LEU A 1 170 ? 4.270 5.050 -16.730 1.00 93.31 170 LEU A O 1
ATOM 1356 N N . ASN A 1 171 ? 2.997 6.085 -18.254 1.00 93.25 171 ASN A N 1
ATOM 1357 C CA . ASN A 1 171 ? 1.975 6.466 -17.275 1.00 93.25 171 ASN A CA 1
ATOM 1358 C C . ASN A 1 171 ? 1.258 5.235 -16.699 1.00 93.25 171 ASN A C 1
ATOM 1360 O O . ASN A 1 171 ? 0.809 5.270 -15.557 1.00 93.25 171 ASN A O 1
ATOM 1364 N N . ASP A 1 172 ? 1.111 4.151 -17.466 1.00 96.31 172 ASP A N 1
ATOM 1365 C CA . ASP A 1 172 ? 0.520 2.908 -16.953 1.00 96.31 172 ASP A CA 1
ATOM 1366 C C . ASP A 1 172 ? 1.433 2.249 -15.927 1.00 96.31 172 ASP A C 1
ATOM 1368 O O . ASP A 1 172 ? 0.958 1.788 -14.892 1.00 96.31 172 ASP A O 1
ATOM 1372 N N . TRP A 1 173 ? 2.739 2.263 -16.192 1.00 95.81 173 TRP A N 1
ATOM 1373 C CA . TRP A 1 173 ? 3.744 1.779 -15.257 1.00 95.81 173 TRP A CA 1
ATOM 1374 C C . TRP A 1 173 ? 3.778 2.610 -13.970 1.00 95.81 173 TRP A C 1
ATOM 1376 O O . TRP A 1 173 ? 3.689 2.052 -12.879 1.00 95.81 173 TRP A O 1
ATOM 1386 N N . GLU A 1 174 ? 3.814 3.940 -14.080 1.00 92.81 174 GLU A N 1
ATOM 1387 C CA . GLU A 1 174 ? 3.766 4.839 -12.920 1.00 92.81 174 GLU A CA 1
ATOM 1388 C C . GLU A 1 174 ? 2.485 4.635 -12.100 1.00 92.81 174 GLU A C 1
ATOM 1390 O O . GLU A 1 174 ? 2.536 4.497 -10.875 1.00 92.81 174 GLU A O 1
ATOM 1395 N N . ASN A 1 175 ? 1.329 4.547 -12.768 1.00 94.06 175 ASN A N 1
ATOM 1396 C CA . ASN A 1 175 ? 0.062 4.261 -12.101 1.00 94.06 175 ASN A CA 1
ATOM 1397 C C . ASN A 1 175 ? 0.104 2.908 -11.386 1.00 94.06 175 ASN A C 1
ATOM 1399 O O . ASN A 1 175 ? -0.316 2.838 -10.233 1.00 94.06 175 ASN A O 1
ATOM 1403 N N . HIS A 1 176 ? 0.624 1.860 -12.030 1.00 96.12 176 HIS A N 1
ATOM 1404 C CA . HIS A 1 176 ? 0.735 0.525 -11.443 1.00 96.12 176 HIS A CA 1
ATOM 1405 C C . HIS A 1 176 ? 1.609 0.524 -10.189 1.00 96.12 176 HIS A C 1
ATOM 1407 O O . HIS A 1 176 ? 1.157 0.063 -9.137 1.00 96.12 176 HIS A O 1
ATOM 1413 N N . LEU A 1 177 ? 2.794 1.140 -10.258 1.00 94.12 177 LEU A N 1
ATOM 1414 C CA . LEU A 1 177 ? 3.675 1.306 -9.104 1.00 94.12 177 LEU A CA 1
ATOM 1415 C C . LEU A 1 177 ? 2.951 2.003 -7.951 1.00 94.12 177 LEU A C 1
ATOM 1417 O O . LEU A 1 177 ? 3.021 1.530 -6.827 1.00 94.12 177 LEU A O 1
ATOM 1421 N N . THR A 1 178 ? 2.138 3.036 -8.199 1.00 91.94 178 THR A N 1
ATOM 1422 C CA . THR A 1 178 ? 1.393 3.717 -7.115 1.00 91.94 178 THR A CA 1
ATOM 1423 C C . THR A 1 178 ? 0.354 2.839 -6.402 1.00 91.94 178 THR A C 1
ATOM 1425 O O . THR A 1 178 ? -0.209 3.259 -5.389 1.00 91.94 178 THR A O 1
ATOM 1428 N N . THR A 1 179 ? 0.079 1.633 -6.910 1.00 94.69 179 THR A N 1
ATOM 1429 C CA . THR A 1 179 ? -0.839 0.668 -6.293 1.00 94.69 179 THR A CA 1
ATOM 1430 C C . THR A 1 179 ? -0.147 -0.386 -5.437 1.00 94.69 179 THR A C 1
ATOM 1432 O O . THR A 1 179 ? -0.833 -1.214 -4.841 1.00 94.69 179 THR A O 1
ATOM 1435 N N . ILE A 1 180 ? 1.182 -0.376 -5.348 1.00 94.38 180 ILE A N 1
ATOM 1436 C CA . ILE A 1 180 ? 1.937 -1.287 -4.487 1.00 94.38 180 ILE A CA 1
ATOM 1437 C C . ILE A 1 180 ? 2.137 -0.602 -3.128 1.00 94.38 180 ILE A C 1
ATOM 1439 O O . ILE A 1 180 ? 2.472 0.576 -3.057 1.00 94.38 180 ILE A O 1
ATOM 1443 N N . PHE A 1 181 ? 1.908 -1.298 -2.019 1.00 93.19 181 PHE A N 1
ATOM 1444 C CA . PHE A 1 181 ? 1.867 -0.703 -0.680 1.00 93.19 181 PHE A CA 1
ATOM 1445 C C . PHE A 1 181 ? 2.726 -1.418 0.383 1.00 93.19 181 PHE A C 1
ATOM 1447 O O . PHE A 1 181 ? 2.246 -1.572 1.512 1.00 93.19 181 PHE A O 1
ATOM 1454 N N . PRO A 1 182 ? 3.981 -1.809 0.099 1.00 92.12 182 PRO A N 1
ATOM 1455 C CA . PRO A 1 182 ? 4.871 -2.342 1.124 1.00 92.12 182 PRO A CA 1
ATOM 1456 C C . PRO A 1 182 ? 5.105 -1.333 2.257 1.00 92.12 182 PRO A C 1
ATOM 1458 O O . PRO A 1 182 ? 4.712 -0.160 2.191 1.00 92.12 182 PRO A O 1
ATOM 1461 N N . GLU A 1 183 ? 5.744 -1.818 3.314 1.00 86.81 183 GLU A N 1
ATOM 1462 C CA . GLU A 1 183 ? 6.205 -1.014 4.446 1.00 86.81 183 GLU A CA 1
ATOM 1463 C C . GLU A 1 183 ? 7.203 0.072 4.021 1.00 86.81 183 GLU A C 1
ATOM 1465 O O . GLU A 1 183 ? 7.129 1.213 4.479 1.00 86.81 183 GLU A O 1
ATOM 1470 N N . VAL A 1 184 ? 8.071 -0.280 3.072 1.00 83.69 184 VAL A N 1
ATOM 1471 C CA . VAL A 1 184 ? 8.947 0.635 2.345 1.00 83.69 184 VAL A CA 1
ATOM 1472 C C . VAL A 1 184 ? 8.715 0.444 0.863 1.00 83.69 184 VAL A C 1
ATOM 1474 O O . VAL A 1 184 ? 8.779 -0.676 0.360 1.00 83.69 184 VAL A O 1
ATOM 1477 N N . HIS A 1 185 ? 8.465 1.546 0.170 1.00 80.50 185 HIS A N 1
ATOM 1478 C CA . HIS A 1 185 ? 8.150 1.558 -1.248 1.00 80.50 185 HIS A CA 1
ATOM 1479 C C . HIS A 1 185 ? 9.213 2.331 -2.034 1.00 80.50 185 HIS A C 1
ATOM 1481 O O . HIS A 1 185 ? 9.701 3.355 -1.563 1.00 80.50 185 HIS A O 1
ATOM 1487 N N . SER A 1 186 ? 9.499 1.863 -3.250 1.00 70.06 186 SER A N 1
ATOM 1488 C CA . SER A 1 186 ? 10.333 2.517 -4.261 1.00 70.06 186 SER A CA 1
ATOM 1489 C C . SER A 1 186 ? 9.501 2.879 -5.517 1.00 70.06 186 SER A C 1
ATOM 1491 O O . SER A 1 186 ? 9.017 1.981 -6.205 1.00 70.06 186 SER A O 1
ATOM 1493 N N . VAL A 1 187 ? 9.253 4.178 -5.781 1.00 67.50 187 VAL A N 1
ATOM 1494 C CA . VAL A 1 187 ? 8.529 4.668 -6.988 1.00 67.50 187 VAL A CA 1
ATOM 1495 C C . VAL A 1 187 ? 9.477 5.457 -7.877 1.00 67.50 187 VAL A C 1
ATOM 1497 O O . VAL A 1 187 ? 9.997 6.476 -7.432 1.00 67.50 187 VAL A O 1
ATOM 1500 N N . LEU A 1 188 ? 9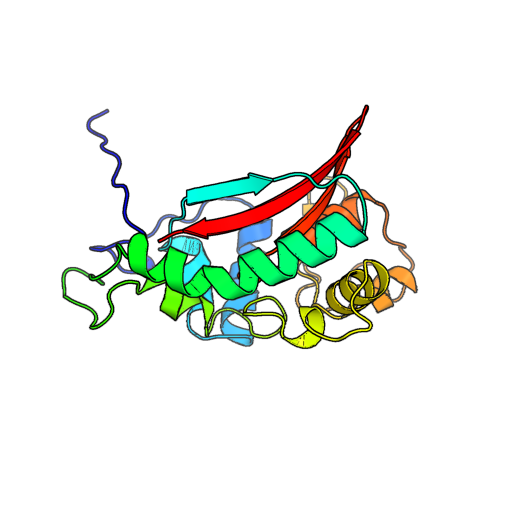.605 5.076 -9.146 1.00 61.44 188 LEU A N 1
ATOM 1501 C CA . LEU A 1 188 ? 10.272 5.883 -10.168 1.00 61.44 188 LEU A CA 1
ATOM 1502 C C . LEU A 1 188 ? 9.291 6.927 -10.720 1.00 61.44 188 LEU A C 1
ATOM 1504 O O . LEU A 1 188 ? 8.364 6.564 -11.439 1.00 61.44 188 LEU A O 1
ATOM 1508 N N . LEU A 1 189 ? 9.472 8.206 -10.374 1.00 56.25 189 LEU A N 1
ATOM 1509 C CA . LEU A 1 189 ? 8.723 9.309 -10.983 1.00 56.25 189 LEU A CA 1
ATOM 1510 C C . LEU A 1 189 ? 9.592 9.998 -12.037 1.00 56.25 189 LEU A C 1
ATOM 1512 O O . LEU A 1 189 ? 10.677 10.498 -11.721 1.00 56.25 189 LEU A O 1
ATOM 1516 N N . PHE A 1 190 ? 9.111 10.054 -13.280 1.00 49.97 190 PHE A N 1
ATOM 1517 C CA . PHE A 1 190 ? 9.788 10.780 -14.350 1.00 49.97 190 PHE A CA 1
ATOM 1518 C C . PHE A 1 190 ? 9.340 12.251 -14.360 1.00 49.97 190 PHE A C 1
ATOM 1520 O O . PHE A 1 190 ? 8.281 12.602 -14.877 1.00 49.97 190 PHE A O 1
ATOM 1527 N N . GLY A 1 191 ? 10.150 13.140 -13.775 1.00 43.38 191 GLY A N 1
ATOM 1528 C CA . GLY A 1 191 ? 9.967 14.590 -13.876 1.00 43.38 191 GLY A CA 1
ATOM 1529 C C . GLY A 1 191 ? 10.717 15.192 -15.075 1.00 43.38 191 GLY A C 1
ATOM 1530 O O . GLY A 1 191 ? 11.679 14.595 -15.556 1.00 43.38 191 GLY A O 1
ATOM 1531 N N . PRO A 1 192 ? 10.358 16.409 -15.536 1.00 35.25 192 PRO A N 1
ATOM 1532 C CA . PRO A 1 192 ? 10.988 17.052 -16.697 1.00 35.25 192 PRO A CA 1
ATOM 1533 C C . PRO A 1 192 ? 12.496 17.322 -16.546 1.00 35.25 192 PRO A C 1
ATOM 1535 O O . PRO A 1 192 ? 13.155 17.587 -17.548 1.00 35.25 192 PRO A O 1
ATOM 1538 N N . HIS A 1 193 ? 13.054 17.238 -15.331 1.00 30.22 193 HIS A N 1
ATOM 1539 C CA . HIS A 1 193 ? 14.481 17.483 -15.095 1.00 30.22 193 HIS A CA 1
ATOM 1540 C C . HIS A 1 193 ? 15.194 16.475 -14.183 1.00 30.22 193 HIS A C 1
ATOM 1542 O O . HIS A 1 193 ? 16.419 16.489 -14.171 1.00 30.22 193 HIS A O 1
ATOM 1548 N N . HIS A 1 194 ? 14.493 15.580 -13.473 1.00 34.97 194 HIS A N 1
ATOM 1549 C CA . HIS A 1 194 ? 15.121 14.601 -12.576 1.00 34.97 194 HIS A CA 1
ATOM 1550 C C . HIS A 1 194 ? 14.269 13.336 -12.423 1.00 34.97 194 HIS A C 1
ATOM 1552 O O . HIS A 1 194 ? 13.039 13.385 -12.484 1.00 34.97 194 HIS A O 1
ATOM 1558 N N . ILE A 1 195 ? 14.952 12.213 -12.195 1.00 41.09 195 ILE A N 1
ATOM 1559 C CA . ILE A 1 195 ? 14.358 10.994 -11.655 1.00 41.09 195 ILE A CA 1
ATOM 1560 C C . ILE A 1 195 ? 14.250 11.204 -10.143 1.00 41.09 195 ILE A C 1
ATOM 1562 O O . ILE A 1 195 ? 15.273 11.257 -9.463 1.00 41.09 195 ILE A O 1
ATOM 1566 N N . THR A 1 196 ? 13.035 11.355 -9.623 1.00 40.59 196 THR A N 1
ATOM 1567 C CA . THR A 1 196 ? 12.791 11.385 -8.175 1.00 40.59 196 THR A CA 1
ATOM 1568 C C . THR A 1 196 ? 12.375 9.984 -7.779 1.00 40.59 196 THR A C 1
ATOM 1570 O O . THR A 1 196 ? 11.316 9.523 -8.220 1.00 40.59 196 THR A O 1
ATOM 1573 N N . LEU A 1 197 ? 13.208 9.296 -6.990 1.00 49.34 197 LEU A N 1
ATOM 1574 C CA . LEU A 1 197 ? 12.777 8.042 -6.386 1.00 49.34 197 LEU A CA 1
ATOM 1575 C C . LEU A 1 197 ? 12.211 8.302 -5.010 1.00 49.34 197 LEU A C 1
ATOM 1577 O O . LEU A 1 197 ? 12.883 8.839 -4.140 1.00 49.34 197 LEU A O 1
ATOM 1581 N N . LEU A 1 198 ? 10.956 7.916 -4.829 1.00 49.62 198 LEU A N 1
ATOM 1582 C CA . LEU A 1 198 ? 10.234 8.196 -3.606 1.00 49.62 198 LEU A CA 1
ATOM 1583 C C . LEU A 1 198 ? 10.408 7.043 -2.620 1.00 49.62 198 LEU A C 1
ATOM 1585 O O . LEU A 1 198 ? 9.796 5.991 -2.791 1.00 49.62 198 LEU A O 1
ATOM 1589 N N . PHE A 1 199 ? 11.229 7.246 -1.592 1.00 51.91 199 PHE A N 1
ATOM 1590 C CA . PHE A 1 199 ? 11.319 6.334 -0.455 1.00 51.91 199 PHE A CA 1
ATOM 1591 C C . PHE A 1 199 ? 10.229 6.629 0.573 1.00 51.91 199 PHE A C 1
ATOM 1593 O O . PHE A 1 199 ? 10.392 7.557 1.359 1.00 51.91 199 PHE A O 1
ATOM 1600 N N . LEU A 1 200 ? 9.133 5.871 0.573 1.00 54.09 200 LEU A N 1
ATOM 1601 C CA . LEU A 1 200 ? 8.012 6.105 1.489 1.00 54.09 200 LEU A CA 1
ATOM 1602 C C . LEU A 1 200 ? 8.177 5.327 2.797 1.00 54.09 200 LEU A C 1
ATOM 1604 O O . LEU A 1 200 ? 8.039 4.107 2.800 1.00 54.09 200 LEU A O 1
ATOM 1608 N N . LEU A 1 201 ? 8.393 6.037 3.910 1.00 55.66 201 LEU A N 1
ATOM 1609 C CA . LEU A 1 201 ? 8.272 5.471 5.262 1.00 55.66 201 LEU A CA 1
ATOM 1610 C C . LEU A 1 201 ? 6.891 5.777 5.828 1.00 55.66 201 LEU A C 1
ATOM 1612 O O . LEU A 1 201 ? 6.463 6.929 5.871 1.00 55.66 201 LEU A O 1
ATOM 1616 N N . LYS A 1 202 ? 6.189 4.743 6.273 1.00 60.25 202 LYS A N 1
ATOM 1617 C CA . LYS A 1 202 ? 4.817 4.818 6.777 1.00 60.25 202 LYS A CA 1
ATOM 1618 C C . LYS A 1 202 ? 4.809 4.938 8.302 1.00 60.25 202 LYS A C 1
ATOM 1620 O O . LYS A 1 202 ? 4.989 3.940 8.984 1.00 60.25 202 LYS A O 1
ATOM 1625 N N . PHE A 1 203 ? 4.554 6.114 8.864 1.00 60.25 203 PHE A N 1
ATOM 1626 C CA . PHE A 1 203 ? 4.498 6.262 10.324 1.00 60.25 203 PHE A CA 1
ATOM 1627 C C . PHE A 1 203 ? 3.069 6.193 10.866 1.00 60.25 203 PHE A C 1
ATOM 1629 O O . PHE A 1 203 ? 2.148 6.759 10.266 1.00 60.25 203 PHE A O 1
ATOM 1636 N N . GLY A 1 204 ? 2.956 5.558 12.037 1.00 48.44 204 GLY A N 1
ATOM 1637 C CA . GLY A 1 204 ? 1.812 5.599 12.949 1.00 48.44 204 GLY A CA 1
ATOM 1638 C C . GLY A 1 204 ? 0.587 4.875 12.462 1.00 48.44 204 GLY A C 1
ATOM 1639 O O . GLY A 1 204 ? -0.370 5.583 12.094 1.00 48.44 204 GLY A O 1
#

Nearest PDB structures (foldseek):
  2gwc-assembly1_B  TM=9.853E-01  e=1.414E-31  Brassica juncea
  1tt4-assembly1_B  TM=6.929E-01  e=5.602E-03  Salmonella enterica subsp. enterica serovar Typhimurium str. LT2
  1r8g-assembly1_B  TM=7.037E-01  e=7.748E-03  Escherichia coli
  1r8g-assembly1_A  TM=6.767E-01  e=1.302E-02  Escherichia coli
  2oez-assembly1_A  TM=5.053E-01  e=6.184E+00  Vibrio parahaemolyticus RIMD 2210633

pLDDT: mean 90.65, std 13.64, range [30.22, 98.44]

Radius of gyration: 18.07 Å; Cα contacts (8 Å, |Δi|>4): 334; chains: 1; bounding box: 44×37×51 Å

InterPro domains:
  IPR006336 Glutamate--cysteine ligase, GCS2 [PF04107] (2-184)
  IPR014746 Glutamine synthetase/guanido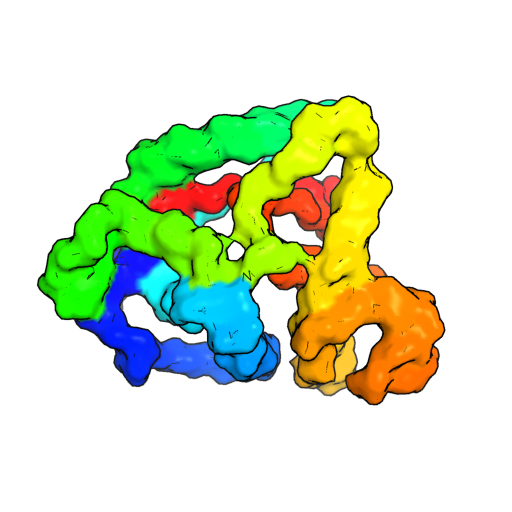 kinase, catalytic domain [SSF55931] (1-137)
  IPR035434 Glutamate--cysteine ligase, bacteria and plant [PTHR34378] (1-185)

Solvent-accessible surface area (backbone atoms only — not comparable to full-atom values): 11608 Å² total; per-residue (Å²): 138,94,78,87,87,81,96,47,10,25,50,37,57,62,54,77,91,72,53,85,78,75,97,45,69,65,53,55,49,48,63,71,44,23,74,79,54,22,88,28,24,60,48,52,75,70,36,46,44,71,54,72,52,70,46,73,65,90,44,71,72,48,41,51,53,51,50,46,50,47,48,71,45,41,66,57,46,30,63,78,40,41,41,14,41,34,45,59,72,35,78,65,88,38,56,33,42,38,60,57,30,51,78,35,21,34,79,74,38,32,46,75,63,71,66,61,74,42,92,78,51,47,71,66,53,53,49,52,52,58,39,70,28,56,34,54,59,45,83,54,97,95,38,66,44,71,36,62,75,36,52,47,56,37,25,69,70,23,59,31,85,84,43,72,67,44,65,72,53,71,68,51,52,46,54,49,53,73,70,53,56,34,55,56,38,86,40,79,42,88,51,101,86,47,81,49,38,38,37,38,47,67,35,32

Sequence (204 aa):
MGIGFLGIGFQPKWGLKDIPIMPKGRYEIMRNYMPKVGTLGLDMMFRTCTVQVNLDFSSEADMIRKFRAGLALQPIATALFANSPFTEGKPNGYLSMRSQIWTDTDNNRAGMLPFVFDDSFSFEEYVNYALDVPMYFVYRQKKYIDCAGMSFRDFMAGKLPCLPGELPNLNDWENHLTTIFPEVHSVLLFGPHHITLLFLLKFG

Organism: Kalanchoe fedtschenkoi (NCBI:txid63787)

Secondary structure (DSSP, 8-state):
--------SB-SS--GGGSPPP--HHHHHHHHHGGGT-SSHHH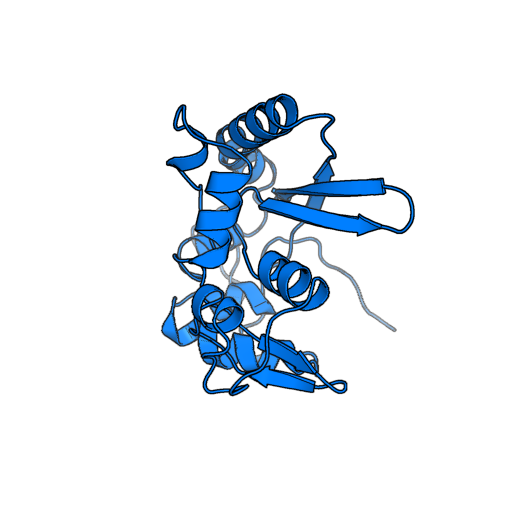HHHHB--EEE----SSHHHHHHHHHHHHHHHHHHHHHT--B-EETTEE-S-SBHHHHHHTTS-TTTEE--GGGGSTT-SHHHHHHHHHHSPP-EEEETTEEEE-TT--HHHHHTT--TTSTT----HHHHHHHHTT-EESEEEEEEE-SS-EEEEEEEEE-